Protein AF-A0A336MM43-F1 (afdb_monomer)

Structure (mmCIF, N/CA/C/O backbone):
data_AF-A0A336MM43-F1
#
_entry.id   AF-A0A336MM43-F1
#
loop_
_atom_site.group_PDB
_atom_site.id
_atom_site.type_symbol
_atom_site.label_atom_id
_atom_site.label_alt_id
_atom_site.label_comp_id
_atom_site.label_asym_id
_atom_site.label_entity_id
_atom_site.label_seq_id
_atom_site.pdbx_PDB_ins_code
_atom_site.Cartn_x
_atom_site.Cartn_y
_atom_site.Cartn_z
_atom_site.occupancy
_atom_site.B_iso_or_equiv
_atom_site.auth_seq_id
_atom_site.auth_comp_id
_atom_site.auth_asym_id
_atom_site.auth_atom_id
_atom_site.pdbx_PDB_model_num
ATOM 1 N N . MET A 1 1 ? 21.350 -3.052 -8.307 1.00 60.12 1 MET A N 1
ATOM 2 C CA . MET A 1 1 ? 20.372 -4.144 -8.503 1.00 60.12 1 MET A CA 1
ATOM 3 C C . MET A 1 1 ? 19.029 -3.523 -8.844 1.00 60.12 1 MET A C 1
ATOM 5 O O . MET A 1 1 ? 18.707 -2.505 -8.234 1.00 60.12 1 MET A O 1
ATOM 9 N N . PRO A 1 2 ? 18.296 -4.072 -9.823 1.00 66.44 2 PRO A N 1
ATOM 10 C CA . PRO A 1 2 ? 17.028 -3.510 -10.273 1.00 66.44 2 PRO A CA 1
ATOM 11 C C . PRO A 1 2 ? 15.964 -3.595 -9.173 1.00 66.44 2 PRO A C 1
ATOM 13 O O . PRO A 1 2 ? 15.848 -4.614 -8.496 1.00 66.44 2 PRO A O 1
ATOM 16 N N . ARG A 1 3 ? 15.219 -2.501 -8.972 1.00 79.19 3 ARG A N 1
ATOM 17 C CA . ARG A 1 3 ? 14.167 -2.403 -7.941 1.00 79.19 3 ARG A CA 1
ATOM 18 C C . ARG A 1 3 ? 12.838 -3.008 -8.393 1.00 79.19 3 ARG A C 1
ATOM 20 O O . ARG A 1 3 ? 12.035 -3.397 -7.549 1.00 79.19 3 ARG A O 1
ATOM 27 N N . VAL A 1 4 ? 12.620 -3.078 -9.705 1.00 86.31 4 VAL A N 1
ATOM 28 C CA . VAL A 1 4 ? 11.393 -3.574 -10.333 1.00 86.31 4 VAL A CA 1
ATOM 29 C C . VAL A 1 4 ? 11.691 -4.737 -11.272 1.00 86.31 4 VAL A C 1
ATOM 31 O O . VAL A 1 4 ? 12.804 -4.856 -11.791 1.00 86.31 4 VAL A O 1
ATOM 34 N N . VAL A 1 5 ? 10.703 -5.608 -11.466 1.00 84.25 5 VAL A N 1
ATOM 35 C CA . VAL A 1 5 ? 10.779 -6.683 -12.458 1.00 84.25 5 VAL A CA 1
ATOM 36 C C . VAL A 1 5 ? 10.419 -6.160 -13.854 1.00 84.25 5 VAL A C 1
ATOM 38 O O . VAL A 1 5 ? 9.635 -5.215 -13.961 1.00 84.25 5 VAL A O 1
ATOM 41 N N . PRO A 1 6 ? 10.926 -6.792 -14.926 1.00 79.81 6 PRO A N 1
ATOM 42 C CA . PRO A 1 6 ? 10.365 -6.623 -16.265 1.00 79.81 6 PRO A CA 1
ATOM 43 C C . PRO A 1 6 ? 8.888 -7.049 -16.304 1.00 79.81 6 PRO A C 1
ATOM 45 O O . PRO A 1 6 ? 8.471 -7.887 -15.503 1.00 79.81 6 PRO A O 1
ATOM 48 N N . GLU A 1 7 ? 8.107 -6.497 -17.238 1.00 85.81 7 GLU A N 1
ATOM 49 C CA . GLU A 1 7 ? 6.701 -6.880 -17.474 1.00 85.81 7 GLU A CA 1
ATOM 50 C C . GLU A 1 7 ? 5.822 -6.852 -16.204 1.00 85.81 7 GLU A C 1
ATOM 52 O O . GLU A 1 7 ? 5.058 -7.774 -15.906 1.00 85.81 7 GLU A O 1
ATOM 57 N N . GLN A 1 8 ? 5.912 -5.760 -15.434 1.00 89.38 8 GLN A N 1
ATOM 58 C CA . GLN A 1 8 ? 5.194 -5.592 -14.160 1.00 89.38 8 GLN A CA 1
ATOM 59 C C . GLN A 1 8 ? 3.685 -5.858 -14.268 1.00 89.38 8 GLN A C 1
ATOM 61 O O . GLN A 1 8 ? 3.105 -6.470 -13.371 1.00 89.38 8 GLN A O 1
ATOM 66 N N . LYS A 1 9 ? 3.059 -5.432 -15.375 1.00 90.38 9 LYS A N 1
ATOM 67 C CA . LYS A 1 9 ? 1.631 -5.646 -15.640 1.00 90.38 9 LYS A CA 1
ATOM 68 C C . LYS A 1 9 ? 1.281 -7.128 -15.721 1.00 90.38 9 LYS A C 1
ATOM 70 O O . LYS A 1 9 ? 0.360 -7.571 -15.042 1.00 90.38 9 LYS A O 1
ATOM 75 N N . GLN A 1 10 ? 2.057 -7.897 -16.486 1.00 92.38 10 GLN A N 1
ATOM 76 C CA . GLN A 1 10 ? 1.858 -9.337 -16.604 1.00 92.38 10 GLN A CA 1
ATOM 77 C C . GLN A 1 10 ? 1.969 -9.999 -15.231 1.00 92.38 10 GLN A C 1
ATOM 79 O O . GLN A 1 10 ? 1.070 -10.736 -14.837 1.00 92.38 10 GLN A O 1
ATOM 84 N N . LYS A 1 11 ? 3.020 -9.675 -14.464 1.00 92.25 11 LYS A N 1
ATOM 85 C CA . LYS A 1 11 ? 3.199 -10.230 -13.117 1.00 92.25 11 LYS A CA 1
ATOM 86 C C . LYS A 1 11 ? 2.019 -9.904 -12.200 1.00 92.25 11 LYS A C 1
ATOM 88 O O . LYS A 1 11 ? 1.557 -10.785 -11.483 1.00 92.25 11 LYS A O 1
ATOM 93 N N . PHE A 1 12 ? 1.518 -8.671 -12.234 1.00 93.12 12 PHE A N 1
ATOM 94 C CA . PHE A 1 12 ? 0.362 -8.261 -11.436 1.00 93.12 12 PHE A CA 1
ATOM 95 C C . PHE A 1 12 ? -0.917 -9.037 -11.796 1.00 93.12 12 PHE A C 1
ATOM 97 O O . PHE A 1 12 ? -1.691 -9.397 -10.913 1.00 93.12 12 PHE A O 1
ATOM 104 N N . GLU A 1 13 ? -1.137 -9.321 -13.079 1.00 92.44 13 GLU A N 1
ATOM 105 C CA . GLU A 1 13 ? -2.328 -10.033 -13.556 1.00 92.44 13 GLU A CA 1
ATOM 106 C C . GLU A 1 13 ? -2.256 -11.551 -13.321 1.00 92.44 13 GLU A C 1
ATOM 108 O O . GLU A 1 13 ? -3.281 -12.180 -13.044 1.00 92.44 13 GLU A O 1
ATOM 113 N N . THR A 1 14 ? -1.065 -12.150 -13.414 1.00 92.75 14 THR A N 1
ATOM 114 C CA . THR A 1 14 ? -0.893 -13.610 -13.334 1.00 92.75 14 THR A CA 1
ATOM 115 C C . THR A 1 14 ? -0.653 -14.136 -11.924 1.00 92.75 14 THR A C 1
ATOM 117 O O . THR A 1 14 ? -1.016 -15.273 -11.637 1.00 92.75 14 THR A O 1
ATOM 120 N N . ASP A 1 15 ? -0.014 -13.354 -11.054 1.00 94.56 15 ASP A N 1
ATOM 121 C CA . ASP A 1 15 ? 0.399 -13.815 -9.727 1.00 94.56 15 ASP A CA 1
ATOM 122 C C 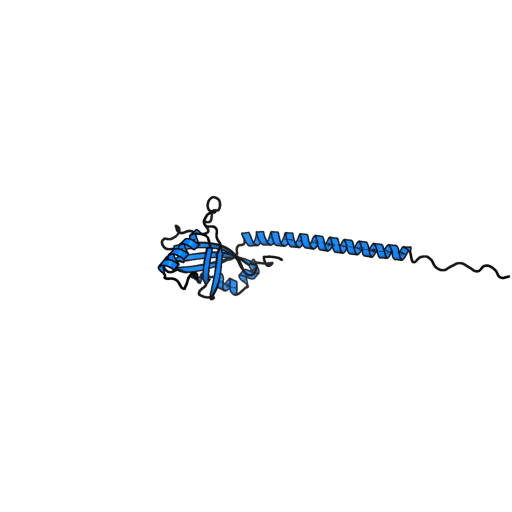. ASP A 1 15 ? -0.804 -13.917 -8.771 1.00 94.56 15 ASP A C 1
ATOM 124 O O . ASP A 1 15 ? -1.578 -12.970 -8.592 1.00 94.56 15 ASP A O 1
ATOM 128 N N . ASP A 1 16 ? -0.958 -15.075 -8.125 1.00 92.75 16 ASP A N 1
ATOM 129 C CA . ASP A 1 16 ? -2.075 -15.349 -7.217 1.00 92.75 16 ASP A CA 1
ATOM 130 C C . ASP A 1 16 ? -2.125 -14.399 -6.013 1.00 92.75 16 ASP A C 1
ATOM 132 O O . ASP A 1 16 ? -3.211 -14.119 -5.496 1.00 92.75 16 ASP A O 1
ATOM 136 N N . LEU A 1 17 ? -0.975 -13.888 -5.562 1.00 92.00 17 LEU A N 1
ATOM 137 C CA . LEU A 1 17 ? -0.897 -12.897 -4.495 1.00 92.00 17 LEU A CA 1
ATOM 138 C C . LEU A 1 17 ? -1.612 -11.613 -4.914 1.00 92.00 17 LEU A C 1
ATOM 140 O O . LEU A 1 17 ? -2.515 -11.146 -4.218 1.00 92.00 17 LEU A O 1
ATOM 144 N N . PHE A 1 18 ? -1.238 -11.068 -6.073 1.00 93.50 18 PHE A N 1
ATOM 145 C CA . PHE A 1 18 ? -1.812 -9.829 -6.587 1.00 93.50 18 PHE A CA 1
ATOM 146 C C . PHE A 1 18 ? -3.277 -10.008 -6.967 1.00 93.50 18 PHE A C 1
ATOM 148 O O . PHE A 1 18 ? -4.086 -9.147 -6.639 1.00 93.50 18 PHE A O 1
ATOM 155 N N . ARG A 1 19 ? -3.666 -11.155 -7.537 1.00 93.19 19 ARG A N 1
ATOM 156 C CA . ARG A 1 19 ? -5.078 -11.462 -7.825 1.00 93.19 19 ARG A CA 1
ATOM 157 C C . ARG A 1 19 ? -5.964 -11.501 -6.580 1.00 93.19 19 ARG A C 1
ATOM 159 O O . ARG A 1 19 ? -7.147 -11.175 -6.669 1.00 93.19 19 ARG A O 1
ATOM 166 N N . LYS A 1 20 ? -5.425 -11.928 -5.434 1.00 93.06 20 LYS A N 1
ATOM 167 C CA . LYS A 1 20 ? -6.145 -11.902 -4.151 1.00 93.06 20 LYS A CA 1
ATOM 168 C C . LYS A 1 20 ? -6.225 -10.486 -3.591 1.00 93.06 20 LYS A C 1
ATOM 170 O O . LYS A 1 20 ? -7.290 -10.080 -3.146 1.00 93.06 20 LYS A O 1
ATOM 175 N N . LEU A 1 21 ? -5.120 -9.744 -3.637 1.00 93.69 21 LEU A N 1
ATOM 176 C CA . LEU A 1 21 ? -5.027 -8.393 -3.078 1.00 93.69 21 LEU A CA 1
ATOM 177 C C . LEU A 1 21 ? -5.686 -7.311 -3.948 1.00 93.69 21 LEU A C 1
ATOM 179 O O . LEU A 1 21 ? -5.978 -6.232 -3.442 1.00 93.69 21 LEU A O 1
ATOM 183 N N . SER A 1 22 ? -5.929 -7.571 -5.235 1.00 93.81 22 SER A N 1
ATOM 184 C CA . SER A 1 22 ? -6.567 -6.620 -6.157 1.00 93.81 22 SER A CA 1
ATOM 185 C C . SER A 1 22 ? -8.079 -6.525 -6.012 1.00 93.81 22 SER A C 1
ATOM 187 O O . SER A 1 22 ? -8.699 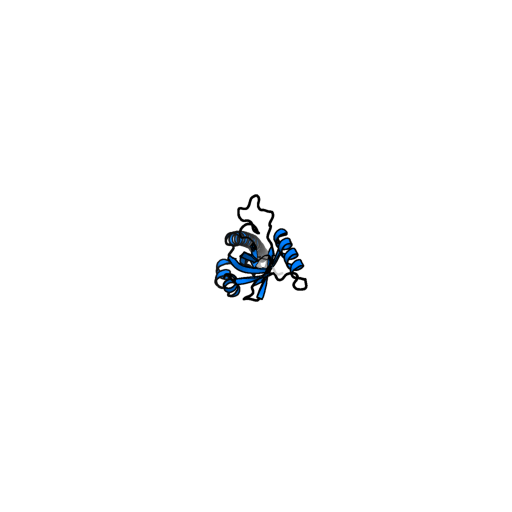-5.594 -6.520 1.00 93.81 22 SER A O 1
ATOM 189 N N . ARG A 1 23 ? -8.687 -7.475 -5.302 1.00 93.38 23 ARG A N 1
ATOM 190 C CA . ARG A 1 23 ? -10.112 -7.452 -4.985 1.00 93.38 23 ARG A CA 1
ATOM 191 C C . ARG A 1 23 ? -10.335 -6.686 -3.695 1.00 93.38 23 ARG A C 1
ATOM 193 O O . ARG A 1 23 ? -9.561 -6.838 -2.749 1.00 93.38 23 ARG A O 1
ATOM 200 N N . ASP A 1 24 ? -11.430 -5.937 -3.650 1.00 94.69 24 ASP A N 1
ATOM 201 C CA . ASP A 1 24 ? -11.903 -5.300 -2.425 1.00 94.69 24 ASP A CA 1
ATOM 202 C C . ASP A 1 24 ? -11.993 -6.348 -1.310 1.00 94.69 24 ASP A C 1
ATOM 204 O O . ASP A 1 24 ? -12.753 -7.315 -1.386 1.00 94.69 24 ASP A O 1
ATOM 208 N N . SER A 1 25 ? -11.143 -6.171 -0.305 1.00 94.75 25 SER A N 1
ATOM 209 C CA . SER A 1 25 ? -10.962 -7.103 0.799 1.00 94.75 25 SER A CA 1
ATOM 210 C C . SER A 1 25 ? -11.035 -6.351 2.116 1.00 94.75 25 SER A C 1
ATOM 212 O O . SER A 1 25 ? -10.634 -5.190 2.204 1.00 94.75 25 SER A O 1
ATOM 214 N N . GLU A 1 26 ? -11.524 -7.025 3.154 1.00 97.00 26 GLU A N 1
ATOM 215 C CA . GLU A 1 26 ? -11.508 -6.465 4.500 1.00 97.00 26 GLU A CA 1
ATOM 216 C C . GLU A 1 26 ? -10.059 -6.235 4.947 1.00 97.00 26 GLU A C 1
ATOM 218 O O . GLU A 1 26 ? -9.199 -7.115 4.821 1.00 97.00 26 GLU A O 1
ATOM 223 N N . ILE A 1 27 ? -9.803 -5.046 5.479 1.00 97.44 27 ILE A N 1
ATOM 224 C CA . ILE A 1 27 ? -8.520 -4.645 6.044 1.00 97.44 27 ILE A CA 1
ATOM 225 C C . ILE A 1 27 ? -8.701 -4.208 7.492 1.00 97.44 27 ILE A C 1
ATOM 227 O O . ILE A 1 27 ? -9.759 -3.714 7.880 1.00 97.44 27 ILE A O 1
ATOM 231 N N . ARG A 1 28 ? -7.655 -4.375 8.300 1.00 96.88 28 ARG A N 1
ATOM 232 C CA . ARG A 1 28 ? -7.653 -3.960 9.707 1.00 96.88 28 ARG A CA 1
ATOM 233 C C . ARG A 1 28 ? -6.356 -3.275 10.072 1.00 96.88 28 ARG A C 1
ATOM 235 O O . ARG A 1 28 ? -5.288 -3.707 9.649 1.00 96.88 28 ARG A O 1
ATOM 242 N N . TYR A 1 29 ? -6.444 -2.256 10.914 1.00 96.75 29 TYR A N 1
ATOM 243 C CA . TYR A 1 29 ? -5.273 -1.639 11.514 1.00 96.75 29 TYR A CA 1
ATOM 244 C C . TYR A 1 29 ? -4.622 -2.583 12.531 1.00 96.75 29 TYR A C 1
ATOM 246 O O . TYR A 1 29 ? -5.253 -3.042 13.494 1.00 96.75 29 TYR A O 1
ATOM 254 N N . THR A 1 30 ? -3.336 -2.861 12.337 1.00 95.50 30 THR A N 1
ATOM 255 C CA . THR A 1 30 ? -2.577 -3.815 13.158 1.00 95.50 30 THR A CA 1
ATOM 256 C C . THR A 1 30 ? -1.662 -3.164 14.185 1.00 95.50 30 THR A C 1
ATOM 258 O O . THR A 1 30 ? -1.103 -3.878 15.015 1.00 95.50 30 THR A O 1
ATOM 261 N N . GLY A 1 31 ? -1.558 -1.834 14.211 1.00 91.88 31 GLY A N 1
ATOM 262 C CA . GLY A 1 31 ? -0.733 -1.128 15.189 1.00 91.88 31 GLY A CA 1
ATOM 263 C C . GLY A 1 31 ? -1.274 -1.204 16.625 1.00 91.88 31 GLY A C 1
ATOM 264 O O . GLY A 1 31 ? -2.491 -1.232 16.865 1.00 91.88 31 GLY A O 1
ATOM 265 N N . PHE A 1 32 ? -0.341 -1.210 17.586 1.00 92.00 32 PHE A N 1
ATOM 266 C CA . PHE A 1 32 ? -0.578 -1.055 19.031 1.00 92.00 32 PHE A CA 1
ATOM 267 C C . PHE A 1 32 ? -1.663 -1.984 19.611 1.00 92.00 32 PHE A C 1
ATOM 269 O O . PHE A 1 32 ? -2.497 -1.548 20.399 1.00 92.00 32 PHE A O 1
ATOM 276 N N . ARG A 1 33 ? -1.718 -3.259 19.196 1.00 90.56 33 ARG A N 1
ATOM 277 C CA . ARG A 1 33 ? -2.774 -4.214 19.618 1.00 90.56 33 ARG A CA 1
ATOM 278 C C . ARG A 1 33 ? -2.811 -4.488 21.124 1.00 90.56 33 ARG A C 1
ATOM 280 O O . ARG A 1 33 ? -3.839 -4.936 21.616 1.00 90.56 33 ARG A O 1
ATOM 287 N N . ASP A 1 34 ? -1.712 -4.227 21.820 1.00 93.62 34 ASP A N 1
ATOM 288 C CA . ASP A 1 34 ? -1.534 -4.329 23.270 1.00 93.62 34 ASP A CA 1
ATOM 289 C C . ASP A 1 34 ? -2.186 -3.176 24.056 1.00 93.62 34 ASP A C 1
ATOM 291 O O . ASP A 1 34 ? -2.310 -3.262 25.277 1.00 93.62 34 ASP A O 1
ATOM 295 N N . ARG A 1 35 ? -2.599 -2.096 23.380 1.00 94.12 35 ARG A N 1
ATOM 296 C CA . ARG A 1 35 ? -3.095 -0.867 24.016 1.00 94.12 35 ARG A CA 1
ATOM 297 C C . ARG A 1 35 ? -4.624 -0.810 24.118 1.00 94.12 35 ARG A C 1
ATOM 299 O O . ARG A 1 35 ? -5.316 -1.447 23.317 1.00 94.12 35 ARG A O 1
ATOM 306 N N . PRO A 1 36 ? -5.174 -0.008 25.053 1.00 95.44 36 PRO A N 1
ATOM 307 C CA . PRO A 1 36 ? -6.609 0.254 25.131 1.00 95.44 36 PRO A CA 1
ATOM 308 C C . PRO A 1 36 ? -7.174 0.806 23.811 1.00 95.44 36 PRO A C 1
ATOM 310 O O . PRO A 1 36 ? -6.475 1.534 23.101 1.00 95.44 36 PRO A O 1
ATOM 313 N N . PRO A 1 37 ? -8.445 0.517 23.475 1.00 92.25 37 PRO A N 1
ATOM 314 C CA . PRO A 1 37 ? -9.030 0.889 22.186 1.00 92.25 37 PRO A CA 1
ATOM 315 C C . PRO A 1 37 ? -9.000 2.400 21.922 1.00 92.25 37 PRO A C 1
ATOM 317 O O . PRO A 1 37 ? -8.725 2.808 20.798 1.00 92.25 37 PRO A O 1
ATOM 320 N N . GLU A 1 38 ? -9.211 3.230 22.943 1.00 94.38 38 GLU A N 1
ATOM 321 C CA . GLU A 1 38 ? -9.151 4.693 22.819 1.00 94.38 38 GLU A CA 1
ATOM 322 C C . GLU A 1 38 ? -7.750 5.183 22.424 1.00 94.38 38 GLU A C 1
ATOM 324 O O . GLU A 1 38 ? -7.602 5.962 21.482 1.00 94.38 38 GLU A O 1
ATOM 329 N N . GLU A 1 39 ? -6.705 4.662 23.078 1.00 95.25 39 GLU A N 1
ATOM 330 C CA . GLU A 1 39 ? -5.315 4.988 22.741 1.00 95.25 39 GLU A CA 1
ATOM 331 C C . GLU A 1 39 ? -4.974 4.515 21.322 1.00 95.25 39 GLU A C 1
ATOM 333 O O . GLU A 1 39 ? -4.334 5.238 20.554 1.00 95.25 39 GLU A O 1
ATOM 338 N N . ARG A 1 40 ? -5.457 3.328 20.929 1.00 95.38 40 ARG A N 1
ATOM 339 C CA . ARG A 1 40 ? -5.268 2.798 19.571 1.00 95.38 40 ARG A CA 1
ATOM 340 C C . ARG A 1 40 ? -5.907 3.691 18.513 1.00 95.38 40 ARG A C 1
ATOM 342 O O . ARG A 1 40 ? -5.267 3.936 17.493 1.00 95.38 40 ARG A O 1
ATOM 349 N N . ARG A 1 41 ? -7.118 4.202 18.755 1.00 95.00 41 ARG A N 1
ATOM 350 C CA . ARG A 1 41 ? -7.806 5.146 17.855 1.00 95.00 41 ARG A CA 1
ATOM 351 C C . ARG A 1 41 ? -7.044 6.458 17.726 1.00 95.00 41 ARG A C 1
ATOM 353 O O . ARG A 1 41 ? -6.820 6.923 16.611 1.00 95.00 41 ARG A O 1
ATOM 360 N N . ALA A 1 42 ? -6.577 7.018 18.841 1.00 94.44 42 ALA A N 1
ATOM 361 C CA . ALA A 1 42 ? -5.774 8.238 18.825 1.00 94.44 42 ALA A CA 1
ATOM 362 C C . ALA A 1 42 ? -4.469 8.049 18.028 1.00 94.44 42 ALA A C 1
ATOM 364 O O . ALA A 1 42 ? -4.129 8.870 17.175 1.00 94.44 42 ALA A O 1
ATOM 365 N N . ARG A 1 43 ? -3.766 6.928 18.245 1.00 94.69 43 ARG A N 1
ATOM 366 C CA . ARG A 1 43 ? -2.550 6.572 17.495 1.00 94.69 43 ARG A CA 1
ATOM 367 C C . ARG A 1 43 ? -2.824 6.353 16.014 1.00 94.69 43 ARG A C 1
ATOM 369 O O . ARG A 1 43 ? -2.048 6.824 15.194 1.00 94.69 43 ARG A O 1
ATOM 376 N N . PHE A 1 44 ? -3.919 5.680 15.676 1.00 94.75 44 PHE A N 1
ATOM 377 C CA . PHE A 1 44 ? -4.348 5.472 14.297 1.00 94.75 44 PHE A CA 1
ATOM 378 C C . PHE A 1 44 ? -4.580 6.800 13.565 1.00 94.75 44 PHE A C 1
ATOM 380 O O . PHE A 1 44 ? -4.020 7.020 12.491 1.00 94.75 44 PHE A O 1
ATOM 387 N N . GLN A 1 45 ? -5.349 7.715 14.164 1.00 92.50 45 GLN A N 1
ATOM 388 C CA . GLN A 1 45 ? -5.612 9.029 13.576 1.00 92.50 45 GLN A CA 1
ATOM 389 C C . GLN A 1 45 ? -4.332 9.854 13.418 1.00 92.50 45 GLN A C 1
ATOM 391 O O . GLN A 1 45 ? -4.151 10.510 12.394 1.00 92.50 45 GLN A O 1
ATOM 396 N N . ASN A 1 46 ? -3.428 9.801 14.401 1.00 92.44 46 ASN A N 1
ATOM 397 C CA . ASN A 1 46 ? -2.133 10.470 14.303 1.00 92.44 46 ASN A CA 1
ATOM 398 C C . ASN A 1 46 ? -1.261 9.854 13.204 1.00 92.44 46 ASN A C 1
ATOM 400 O O . ASN A 1 46 ? -0.747 10.601 12.385 1.0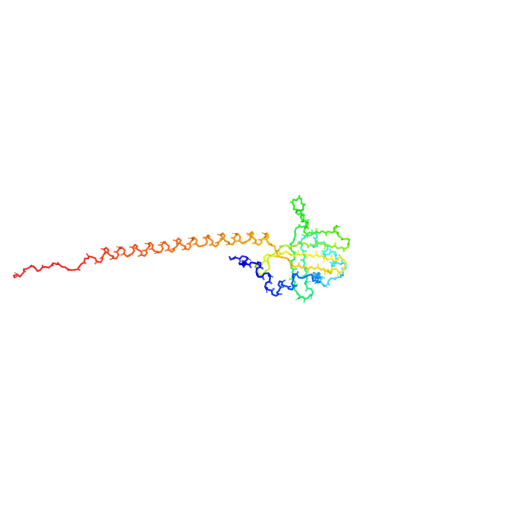0 92.44 46 ASN A O 1
ATOM 404 N N . GLY A 1 47 ? -1.191 8.524 13.093 1.00 91.94 47 GLY A N 1
ATOM 405 C CA . GLY A 1 47 ? -0.473 7.847 12.007 1.00 91.94 47 GLY A CA 1
ATOM 406 C C . GLY A 1 47 ? -1.004 8.231 10.622 1.00 91.94 47 GLY A C 1
ATOM 407 O O . GLY A 1 47 ? -0.229 8.521 9.713 1.00 91.94 47 GLY A O 1
ATOM 408 N N . CYS A 1 48 ? -2.326 8.363 10.476 1.00 90.94 48 CYS A N 1
ATOM 409 C CA . CYS A 1 48 ? -2.935 8.874 9.246 1.00 90.94 48 CYS A CA 1
ATOM 410 C C . CYS A 1 48 ? -2.537 10.335 8.947 1.00 90.94 48 CYS A C 1
ATOM 412 O O . CYS A 1 48 ? -2.315 10.687 7.793 1.00 90.94 48 CYS A O 1
ATOM 414 N N . ARG A 1 49 ? -2.404 11.193 9.968 1.00 88.12 49 ARG A N 1
ATOM 415 C CA . ARG A 1 49 ? -1.940 12.587 9.806 1.00 88.12 49 ARG A CA 1
ATOM 416 C C . ARG A 1 49 ? -0.431 12.712 9.594 1.00 88.12 49 ARG A C 1
ATOM 418 O O . ARG A 1 49 ? 0.006 13.688 8.998 1.00 88.12 49 ARG A O 1
ATOM 425 N N . GLU A 1 50 ? 0.348 11.759 10.087 1.00 88.94 50 GLU A N 1
ATOM 426 C CA . GLU A 1 50 ? 1.804 11.694 9.918 1.00 88.94 50 GLU A CA 1
ATOM 427 C C . GLU A 1 50 ? 2.195 11.051 8.582 1.00 88.94 50 GLU A C 1
ATOM 429 O O . GLU A 1 50 ? 3.272 11.330 8.063 1.00 88.94 50 GLU A O 1
ATOM 434 N N . GLY A 1 51 ? 1.306 10.240 7.997 1.00 89.38 51 GLY A N 1
ATOM 435 C CA . GLY A 1 51 ? 1.536 9.587 6.711 1.00 89.38 51 GLY A CA 1
ATOM 436 C C . GLY A 1 51 ? 2.043 8.151 6.802 1.00 89.38 51 GLY A C 1
ATOM 437 O O . GLY A 1 51 ? 2.588 7.611 5.835 1.00 89.38 51 GLY A O 1
ATOM 438 N N . HIS A 1 52 ? 1.895 7.519 7.964 1.00 90.94 52 HIS A N 1
ATOM 439 C CA . HIS A 1 52 ? 2.410 6.184 8.233 1.00 90.94 52 HIS A CA 1
ATOM 440 C C . HIS A 1 52 ? 1.342 5.320 8.888 1.00 90.94 52 HIS A C 1
ATOM 442 O O . HIS A 1 52 ? 0.826 5.636 9.962 1.00 90.94 52 HIS A O 1
ATOM 448 N N . LEU A 1 53 ? 1.020 4.201 8.244 1.00 93.94 53 LEU A N 1
ATOM 449 C CA . LEU A 1 53 ? -0.003 3.287 8.730 1.00 93.94 53 LEU A CA 1
ATOM 450 C C . LEU A 1 53 ? 0.386 1.834 8.474 1.00 93.94 53 LEU A C 1
ATOM 452 O O . LEU A 1 53 ? 0.896 1.505 7.412 1.00 93.94 53 LEU A O 1
ATOM 456 N N . GLU A 1 54 ? 0.089 0.947 9.418 1.00 95.06 54 GLU A N 1
ATOM 457 C CA . GLU A 1 54 ? 0.237 -0.496 9.235 1.00 95.06 54 GLU A CA 1
ATOM 458 C C . GLU A 1 54 ? -1.134 -1.173 9.231 1.00 95.06 54 GLU A C 1
ATOM 460 O O . GLU A 1 54 ? -1.918 -1.033 10.176 1.00 95.06 54 GLU A O 1
ATOM 465 N N . ILE A 1 55 ? -1.430 -1.897 8.155 1.00 96.31 55 ILE A N 1
ATOM 466 C CA . ILE A 1 55 ? -2.691 -2.618 7.986 1.00 96.31 55 ILE A CA 1
ATOM 467 C C . ILE A 1 55 ? -2.446 -4.078 7.630 1.00 96.31 55 ILE A C 1
ATOM 469 O O . ILE A 1 55 ? -1.404 -4.431 7.083 1.00 96.31 55 ILE A O 1
ATOM 473 N N . ALA A 1 56 ? -3.447 -4.916 7.874 1.00 96.88 56 ALA A N 1
ATOM 474 C CA . ALA A 1 56 ? -3.491 -6.291 7.406 1.00 96.88 56 ALA A CA 1
ATOM 475 C C . ALA A 1 56 ? -4.710 -6.534 6.529 1.00 96.88 56 ALA A C 1
ATOM 477 O O . ALA A 1 56 ? -5.816 -6.134 6.890 1.00 96.88 56 ALA A O 1
ATOM 478 N N . PHE A 1 57 ? -4.522 -7.264 5.435 1.00 96.31 57 PHE A N 1
ATOM 479 C CA . PHE A 1 57 ? -5.617 -7.854 4.671 1.00 96.31 57 PHE A CA 1
ATOM 480 C C . PHE A 1 57 ? -6.159 -9.069 5.425 1.00 96.31 57 PHE A C 1
ATOM 482 O O . PHE A 1 57 ? -5.453 -10.062 5.589 1.00 96.31 57 PHE A O 1
ATOM 489 N N . ALA A 1 58 ? -7.414 -9.024 5.869 1.00 93.75 58 ALA A N 1
ATOM 490 C CA . ALA A 1 58 ? -8.005 -10.073 6.700 1.00 93.75 58 ALA A CA 1
ATOM 491 C C . ALA A 1 58 ? -8.086 -11.427 5.974 1.00 93.75 58 ALA A C 1
ATOM 493 O O . ALA A 1 58 ? -7.853 -12.468 6.582 1.00 93.75 58 ALA A O 1
ATOM 494 N N . ALA A 1 59 ? -8.362 -11.414 4.665 1.00 90.12 59 ALA A N 1
ATOM 495 C CA . ALA A 1 59 ? -8.507 -12.630 3.863 1.00 90.12 59 ALA A CA 1
ATOM 496 C C . ALA A 1 59 ? -7.184 -13.386 3.646 1.00 90.12 59 ALA A C 1
ATOM 498 O O . ALA A 1 59 ? -7.181 -14.608 3.520 1.00 90.12 59 ALA A O 1
ATOM 499 N N . THR A 1 60 ? -6.062 -12.670 3.566 1.00 91.81 60 THR A N 1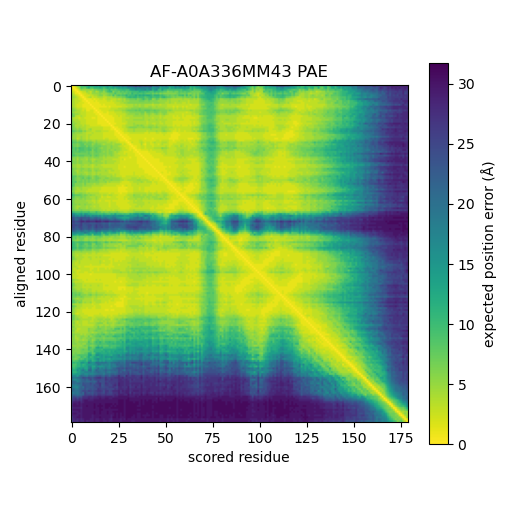
ATOM 500 C CA . THR A 1 60 ? -4.746 -13.251 3.255 1.00 91.81 60 THR A CA 1
ATOM 501 C C . THR A 1 60 ? -3.796 -13.258 4.449 1.00 91.81 60 THR A C 1
ATOM 503 O O . THR A 1 60 ? -2.789 -13.959 4.411 1.00 91.81 60 THR A O 1
ATOM 506 N N . GLY A 1 61 ? -4.088 -12.481 5.496 1.00 93.00 61 GLY A N 1
ATOM 507 C CA . GLY A 1 61 ? -3.204 -12.260 6.641 1.00 93.00 61 GLY A CA 1
ATOM 508 C C . GLY A 1 61 ? -1.968 -11.414 6.317 1.00 93.00 61 GLY A C 1
ATOM 509 O O . GLY A 1 61 ? -1.045 -11.356 7.124 1.00 93.00 61 GLY A O 1
ATOM 510 N N . ILE A 1 62 ? -1.917 -10.787 5.138 1.00 94.06 62 ILE A N 1
ATOM 511 C CA . ILE A 1 62 ? -0.745 -10.033 4.684 1.00 94.06 62 ILE A CA 1
ATOM 512 C C . ILE A 1 62 ? -0.741 -8.658 5.333 1.00 94.06 62 ILE A C 1
ATOM 514 O O . ILE A 1 62 ? -1.679 -7.881 5.142 1.00 94.06 62 ILE A O 1
ATOM 518 N N . ASN A 1 63 ? 0.350 -8.355 6.031 1.00 94.56 63 ASN A N 1
ATOM 519 C CA . ASN A 1 63 ? 0.607 -7.035 6.587 1.00 94.56 63 ASN A CA 1
ATOM 520 C C . ASN A 1 63 ? 1.282 -6.142 5.546 1.00 94.56 63 ASN A C 1
ATOM 522 O O . ASN A 1 63 ? 2.215 -6.563 4.858 1.00 94.56 63 ASN A O 1
ATOM 526 N N . VAL A 1 64 ? 0.826 -4.899 5.458 1.00 94.00 64 VAL A N 1
ATOM 527 C CA . VAL A 1 64 ? 1.376 -3.875 4.576 1.00 94.00 64 VAL A CA 1
ATOM 528 C C . VAL A 1 64 ? 1.587 -2.601 5.380 1.00 94.00 64 VAL A C 1
ATOM 530 O O . VAL A 1 64 ? 0.680 -2.113 6.056 1.00 94.00 64 VAL A O 1
ATOM 533 N N . GLN A 1 65 ? 2.795 -2.053 5.277 1.00 94.19 65 GLN A N 1
ATOM 534 C CA . GLN A 1 65 ? 3.123 -0.730 5.788 1.00 94.19 65 GLN A CA 1
ATOM 535 C C . GLN A 1 65 ? 2.895 0.292 4.679 1.00 94.19 65 GLN A C 1
ATOM 537 O O . GLN A 1 65 ? 3.563 0.279 3.646 1.00 94.19 65 GLN A O 1
ATOM 542 N N . LEU A 1 66 ? 1.915 1.155 4.896 1.00 93.00 66 LEU A N 1
ATOM 543 C CA . LEU A 1 66 ? 1.565 2.250 4.016 1.00 93.00 66 LEU A CA 1
ATOM 544 C C . LEU A 1 66 ? 2.373 3.480 4.414 1.00 93.00 66 LEU A C 1
ATOM 546 O O . LEU A 1 66 ? 2.387 3.894 5.575 1.00 93.00 66 LEU A O 1
ATOM 550 N N . MET A 1 67 ? 3.020 4.069 3.418 1.00 89.38 67 MET A N 1
ATOM 551 C CA . MET A 1 67 ? 3.666 5.368 3.525 1.00 89.38 67 MET A CA 1
ATOM 552 C C . MET A 1 67 ? 3.021 6.297 2.507 1.00 89.38 67 MET A C 1
ATOM 554 O O . MET A 1 67 ? 2.891 5.954 1.329 1.00 89.38 67 MET A O 1
ATOM 558 N N . PHE A 1 68 ? 2.575 7.445 2.974 1.00 85.81 68 PHE A N 1
ATOM 559 C CA . PHE A 1 68 ? 1.929 8.474 2.179 1.00 85.81 68 PHE A CA 1
ATOM 560 C C . PHE A 1 68 ? 2.284 9.832 2.776 1.00 85.81 68 PHE A C 1
ATOM 562 O O . PHE A 1 68 ? 2.710 9.926 3.921 1.00 85.81 68 PHE A O 1
ATOM 569 N N . ASN A 1 69 ? 2.174 10.893 1.998 1.00 75.81 69 ASN A N 1
ATOM 570 C CA . ASN A 1 69 ? 2.450 12.243 2.437 1.00 75.81 69 ASN A CA 1
ATOM 571 C C . ASN A 1 69 ? 1.135 13.032 2.516 1.00 75.81 69 ASN A C 1
ATOM 573 O O . ASN A 1 69 ? 0.667 13.571 1.510 1.00 75.81 69 ASN A O 1
ATOM 577 N N . PRO A 1 70 ? 0.540 13.152 3.714 1.00 61.50 70 PRO A N 1
ATOM 578 C CA . PRO A 1 70 ? -0.721 13.865 3.892 1.00 61.50 70 PRO A CA 1
ATOM 579 C C . PRO A 1 70 ? -0.595 15.380 3.631 1.00 61.50 70 PRO A C 1
ATOM 581 O O . PRO A 1 70 ? -1.612 16.051 3.474 1.00 61.50 70 PRO A O 1
ATOM 584 N N . GLY A 1 71 ? 0.630 15.927 3.555 1.00 54.59 71 GLY A N 1
ATOM 585 C CA . GLY A 1 71 ? 0.909 17.364 3.452 1.00 54.59 71 GLY A CA 1
ATOM 586 C C . GLY A 1 71 ? 1.275 17.901 2.061 1.00 54.59 71 GLY A C 1
ATOM 587 O O . GLY A 1 71 ? 1.265 19.115 1.870 1.00 54.59 71 GLY A O 1
ATOM 588 N N . LEU A 1 72 ? 1.559 17.063 1.055 1.00 57.62 72 LEU A N 1
ATOM 589 C CA . LEU A 1 72 ? 1.987 17.524 -0.288 1.00 57.62 72 LEU A CA 1
ATOM 590 C C . LEU A 1 72 ? 0.845 18.088 -1.172 1.00 57.62 72 LEU A C 1
ATOM 592 O O . LEU A 1 72 ? 1.021 18.342 -2.365 1.00 57.62 72 LEU A O 1
ATOM 596 N N . SER A 1 73 ? -0.324 18.341 -0.580 1.00 50.56 73 SER A N 1
ATOM 597 C CA . SER A 1 73 ? -1.599 18.642 -1.247 1.00 50.56 73 SER A CA 1
ATOM 598 C C . SER A 1 73 ? -1.713 20.014 -1.943 1.00 50.56 73 SER A C 1
ATOM 600 O O . SER A 1 73 ? -2.797 20.324 -2.435 1.00 50.56 73 SER A O 1
ATOM 602 N N . LEU A 1 74 ? -0.674 20.857 -2.027 1.00 50.22 74 LEU A N 1
ATOM 603 C CA . LEU A 1 74 ? -0.817 22.138 -2.749 1.00 50.22 74 LEU A CA 1
ATOM 604 C C . LEU A 1 74 ? -0.708 22.016 -4.278 1.00 50.22 74 LEU A C 1
ATOM 606 O O . LEU A 1 74 ? -1.222 22.883 -4.977 1.00 50.22 74 LEU A O 1
ATOM 610 N N . TYR A 1 75 ? -0.090 20.953 -4.805 1.00 48.75 75 TYR A N 1
ATOM 611 C CA . TYR A 1 75 ? 0.170 20.824 -6.252 1.00 48.75 75 TYR A CA 1
ATOM 612 C C . TYR A 1 75 ? -0.190 19.457 -6.851 1.00 48.75 75 TYR A C 1
ATOM 614 O O . TYR A 1 75 ? -0.064 19.266 -8.059 1.00 48.75 75 TYR A O 1
ATOM 622 N N . MET A 1 76 ? -0.651 18.506 -6.034 1.00 52.31 76 MET A N 1
ATOM 623 C CA . MET A 1 76 ? -1.047 17.167 -6.476 1.00 52.31 76 MET A CA 1
ATOM 624 C C . MET A 1 76 ? -2.558 17.000 -6.299 1.00 52.31 76 MET A C 1
ATOM 626 O O . MET A 1 76 ? -3.077 17.097 -5.192 1.00 52.31 76 MET A O 1
ATOM 630 N N . HIS A 1 77 ? -3.271 16.752 -7.400 1.00 50.34 77 HIS A N 1
ATOM 631 C CA . HIS A 1 77 ? -4.738 16.657 -7.453 1.00 50.34 77 HIS A CA 1
ATOM 632 C C . HIS A 1 77 ? -5.343 15.432 -6.731 1.00 50.34 77 HIS A C 1
ATOM 634 O O . HIS A 1 77 ? -6.560 15.260 -6.744 1.00 50.34 77 HIS A O 1
ATOM 640 N N . GLU A 1 78 ? -4.537 14.585 -6.086 1.00 58.88 78 GLU A N 1
ATOM 641 C CA . GLU A 1 78 ? -5.020 13.455 -5.291 1.00 58.88 78 GLU A CA 1
ATOM 642 C C . GLU A 1 78 ? -4.471 13.534 -3.865 1.00 58.88 78 GLU A C 1
ATOM 644 O O . GLU A 1 78 ? -3.293 13.278 -3.630 1.00 58.88 78 GLU A O 1
ATOM 649 N N . ARG A 1 79 ? -5.339 13.862 -2.898 1.00 69.38 79 ARG A N 1
ATOM 650 C CA . ARG A 1 79 ? -5.015 13.705 -1.477 1.00 69.38 79 ARG A CA 1
ATOM 651 C C . ARG A 1 79 ? -4.822 12.219 -1.177 1.00 69.38 79 ARG A C 1
ATOM 653 O O . ARG A 1 79 ? -5.719 11.410 -1.420 1.00 69.38 79 ARG A O 1
ATOM 660 N N . GLU A 1 80 ? -3.643 11.871 -0.673 1.00 81.62 80 GLU A N 1
ATOM 661 C CA . GLU A 1 80 ? -3.294 10.495 -0.306 1.00 81.62 80 GLU A CA 1
ATOM 662 C C . GLU A 1 80 ? -3.967 10.052 1.002 1.00 81.62 80 GLU A C 1
ATOM 664 O O . GLU A 1 80 ? -4.167 8.863 1.221 1.00 81.62 80 GLU A O 1
ATOM 669 N N . CYS A 1 81 ? -4.386 11.001 1.842 1.00 86.88 81 CYS A N 1
ATOM 670 C CA . CYS A 1 81 ? -5.186 10.755 3.035 1.00 86.88 81 CYS A CA 1
ATOM 671 C C . CYS A 1 81 ? -6.310 11.790 3.112 1.00 86.88 81 CYS A C 1
ATOM 673 O O . CYS A 1 81 ? -6.045 12.993 3.115 1.00 86.88 81 CYS A O 1
ATOM 675 N N . ASP A 1 82 ? -7.556 11.330 3.161 1.00 86.94 82 ASP A N 1
ATOM 676 C CA . ASP A 1 82 ? -8.740 12.185 3.125 1.00 86.94 82 ASP A CA 1
ATOM 677 C C . ASP A 1 82 ? -9.737 11.777 4.217 1.00 86.94 82 ASP A C 1
ATOM 679 O O . ASP A 1 82 ? -10.283 10.671 4.194 1.00 86.94 82 ASP A O 1
ATOM 683 N N . PHE A 1 83 ? -9.943 12.679 5.179 1.00 88.44 83 PHE A N 1
ATOM 684 C CA . PHE A 1 83 ? -10.914 12.545 6.270 1.00 88.44 83 PHE A CA 1
ATOM 685 C C . PHE A 1 83 ? -12.261 13.209 5.947 1.00 88.44 83 PHE A C 1
ATOM 687 O O . PHE A 1 83 ? -13.247 12.955 6.632 1.00 88.44 83 PHE A O 1
ATOM 694 N N . ASP A 1 84 ? -12.307 14.071 4.928 1.00 86.44 84 ASP A N 1
ATOM 695 C CA . ASP A 1 84 ? -13.479 14.888 4.603 1.00 86.44 84 ASP A CA 1
ATOM 696 C C . ASP A 1 84 ? -14.410 14.171 3.617 1.00 86.44 84 ASP A C 1
ATOM 698 O O . ASP A 1 84 ? -15.588 14.508 3.499 1.00 86.44 84 ASP A O 1
ATOM 702 N N . LYS A 1 85 ? -13.886 13.173 2.896 1.00 87.38 85 LYS A N 1
ATOM 703 C CA . LYS A 1 85 ? -14.631 12.440 1.869 1.00 87.38 85 LYS A CA 1
ATOM 704 C C . LYS A 1 85 ? -15.835 11.659 2.407 1.00 87.38 85 LYS A C 1
ATOM 706 O O . LYS A 1 85 ? -16.855 11.599 1.723 1.00 87.38 85 LYS A O 1
ATOM 711 N N . GLU A 1 86 ? -15.731 11.052 3.588 1.00 90.12 86 GLU A N 1
ATOM 712 C CA . GLU A 1 86 ? -16.839 10.333 4.227 1.00 90.12 86 GLU A CA 1
ATOM 713 C C . GLU A 1 86 ? -16.739 10.444 5.755 1.00 90.12 86 GLU A C 1
ATOM 715 O O . GLU A 1 86 ? -15.693 10.172 6.342 1.00 90.12 86 GLU A O 1
ATOM 720 N N . HIS A 1 87 ? -17.832 10.839 6.416 1.00 90.06 87 HIS A N 1
ATOM 721 C CA . HIS A 1 87 ? -17.831 11.049 7.864 1.00 90.06 87 HIS A CA 1
ATOM 722 C C . HIS A 1 87 ? -17.560 9.745 8.627 1.00 90.06 87 HIS A C 1
ATOM 724 O O . HIS A 1 87 ? -18.146 8.705 8.330 1.00 90.06 87 HIS A O 1
ATOM 730 N N . GLY A 1 88 ? -16.684 9.809 9.633 1.00 91.38 88 GLY A N 1
ATOM 731 C CA . GLY A 1 88 ? -16.306 8.646 10.442 1.00 91.38 88 GLY A CA 1
ATOM 732 C C . GLY A 1 88 ? -15.311 7.697 9.765 1.00 91.38 88 GLY A C 1
ATOM 733 O O . GLY A 1 88 ? -14.922 6.700 10.370 1.00 91.38 88 GLY A O 1
ATOM 734 N N . LYS A 1 89 ? -14.859 8.001 8.542 1.00 95.31 89 LYS A N 1
ATOM 735 C CA . LYS A 1 89 ? -13.902 7.180 7.796 1.00 95.31 89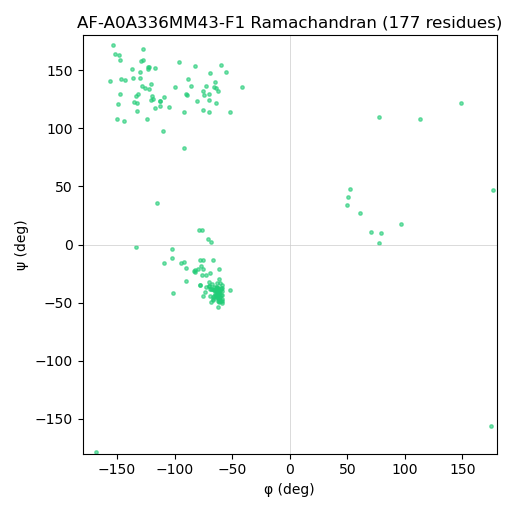 LYS A CA 1
ATOM 736 C C . LYS A 1 89 ? -12.737 8.009 7.279 1.00 95.31 89 LYS A C 1
ATOM 738 O O . LYS A 1 89 ? -12.826 9.217 7.098 1.00 95.31 89 LYS A O 1
ATOM 743 N N . VAL A 1 90 ? -11.633 7.327 7.012 1.00 93.81 90 VAL A N 1
ATOM 744 C CA . VAL A 1 90 ? -10.466 7.894 6.344 1.00 93.81 90 VAL A CA 1
ATOM 745 C C . VAL A 1 90 ? -10.200 7.121 5.063 1.00 93.81 90 VAL A C 1
ATOM 747 O O . VAL A 1 90 ? -10.059 5.898 5.082 1.00 93.81 90 VAL A O 1
ATOM 750 N N . HIS A 1 91 ? -10.146 7.826 3.937 1.00 93.75 91 HIS A N 1
ATOM 751 C CA . HIS A 1 91 ? -9.739 7.262 2.656 1.00 93.75 91 HIS A CA 1
ATOM 752 C C . HIS A 1 91 ? -8.238 7.417 2.480 1.00 93.75 91 HIS A C 1
ATOM 754 O O . HIS A 1 91 ? -7.704 8.515 2.610 1.00 93.75 91 HIS A O 1
ATOM 760 N N . ILE A 1 92 ? -7.572 6.316 2.145 1.00 93.31 92 ILE A N 1
ATOM 761 C CA . ILE A 1 92 ? -6.119 6.264 2.039 1.00 93.31 92 ILE A CA 1
ATOM 762 C C . ILE A 1 92 ? -5.733 5.744 0.660 1.00 93.31 92 ILE A C 1
ATOM 764 O O . ILE A 1 92 ? -6.277 4.751 0.161 1.00 93.31 92 ILE A O 1
ATOM 768 N N . LYS A 1 93 ? -4.766 6.425 0.055 1.00 92.81 93 LYS A N 1
ATOM 769 C CA . LYS A 1 93 ? -4.022 5.996 -1.121 1.00 92.81 93 LYS A CA 1
ATOM 770 C C . LYS A 1 93 ? -2.544 5.986 -0.761 1.00 92.81 93 LYS A C 1
ATOM 772 O O . LYS A 1 93 ? -2.047 6.920 -0.149 1.00 92.81 93 LYS A O 1
ATOM 777 N N . SER A 1 94 ? -1.835 4.929 -1.125 1.00 92.25 94 SER A N 1
ATOM 778 C CA . SER A 1 94 ? -0.393 4.835 -0.884 1.00 92.25 94 SER A CA 1
ATOM 779 C C . SER A 1 94 ? 0.258 4.061 -2.013 1.00 92.25 94 SER A C 1
ATOM 781 O O . SER A 1 94 ? -0.313 3.101 -2.522 1.00 92.25 94 SER A O 1
ATOM 783 N N . HIS A 1 95 ? 1.449 4.482 -2.416 1.00 91.44 95 HIS A N 1
ATOM 784 C CA . HIS A 1 95 ? 2.144 3.936 -3.572 1.00 91.44 95 HIS A CA 1
ATOM 785 C C . HIS A 1 95 ? 3.474 3.315 -3.143 1.00 91.44 95 HIS A C 1
ATOM 787 O O . HIS A 1 95 ? 4.318 3.999 -2.559 1.00 91.44 95 HIS A O 1
ATOM 793 N N . PHE A 1 96 ? 3.710 2.050 -3.482 1.00 91.25 96 PHE A N 1
ATOM 794 C CA . PHE A 1 96 ? 4.924 1.332 -3.090 1.00 91.25 96 PHE A CA 1
ATOM 795 C C . PHE A 1 96 ? 5.275 0.213 -4.079 1.00 91.25 96 PHE A C 1
ATOM 797 O O . PHE A 1 96 ? 4.528 -0.084 -5.007 1.00 91.25 96 PHE A O 1
ATOM 804 N N . ILE A 1 97 ? 6.454 -0.390 -3.910 1.00 91.56 97 ILE A N 1
ATOM 805 C CA . ILE A 1 97 ? 6.913 -1.511 -4.738 1.00 91.56 97 ILE A CA 1
ATOM 806 C C . ILE A 1 97 ? 6.778 -2.792 -3.917 1.00 91.56 97 ILE A C 1
ATOM 808 O O . ILE A 1 97 ? 7.437 -2.937 -2.889 1.00 91.56 97 ILE A O 1
ATOM 812 N N . MET A 1 98 ? 5.950 -3.728 -4.378 1.00 92.19 98 MET A N 1
ATOM 813 C CA . MET A 1 98 ? 5.769 -5.043 -3.761 1.00 92.19 98 MET A CA 1
ATOM 814 C C . MET A 1 98 ? 6.303 -6.114 -4.706 1.00 92.19 98 MET A C 1
ATOM 816 O O . MET A 1 98 ? 5.876 -6.187 -5.852 1.00 92.19 98 MET A O 1
ATOM 820 N N . ASN A 1 99 ? 7.246 -6.947 -4.254 1.00 90.00 99 ASN A N 1
ATOM 821 C CA . ASN A 1 99 ? 7.830 -8.030 -5.062 1.00 90.00 99 ASN A CA 1
ATOM 822 C C . ASN A 1 99 ? 8.301 -7.580 -6.467 1.00 90.00 99 ASN A C 1
ATOM 824 O O . ASN A 1 99 ? 8.198 -8.332 -7.441 1.00 90.00 99 ASN A O 1
ATOM 828 N N . GLY A 1 100 ? 8.799 -6.344 -6.575 1.00 89.38 100 GLY A N 1
ATOM 829 C CA . GLY A 1 100 ? 9.253 -5.727 -7.824 1.00 89.38 100 GLY A CA 1
ATOM 830 C C . GLY A 1 100 ? 8.147 -5.184 -8.739 1.00 89.38 100 GLY A C 1
ATOM 831 O O . GLY A 1 100 ? 8.446 -4.827 -9.873 1.00 89.38 100 GLY A O 1
ATOM 832 N N . VAL A 1 101 ? 6.897 -5.115 -8.280 1.00 93.12 101 VAL A N 1
ATOM 833 C CA . VAL A 1 101 ? 5.767 -4.508 -9.001 1.00 93.12 101 VAL A CA 1
ATOM 834 C C . VAL A 1 101 ? 5.374 -3.205 -8.312 1.00 93.12 101 VAL A C 1
ATOM 836 O O . VAL A 1 101 ? 5.139 -3.187 -7.102 1.00 93.12 101 VAL A O 1
ATOM 839 N N . CYS A 1 102 ? 5.300 -2.113 -9.069 1.00 93.12 102 CYS A N 1
ATOM 840 C CA . CYS A 1 102 ? 4.755 -0.844 -8.604 1.00 93.12 102 CYS A CA 1
ATOM 841 C C . CYS A 1 102 ? 3.241 -0.971 -8.415 1.00 93.12 102 CYS A C 1
ATOM 843 O O . CYS A 1 102 ? 2.490 -1.139 -9.377 1.00 93.12 102 CYS A O 1
ATOM 845 N N . VAL A 1 103 ? 2.793 -0.868 -7.169 1.00 94.44 103 VAL A N 1
ATOM 846 C CA . VAL A 1 103 ? 1.384 -0.966 -6.794 1.00 94.44 103 VAL A CA 1
ATOM 847 C C . VAL A 1 103 ? 0.937 0.286 -6.054 1.00 94.44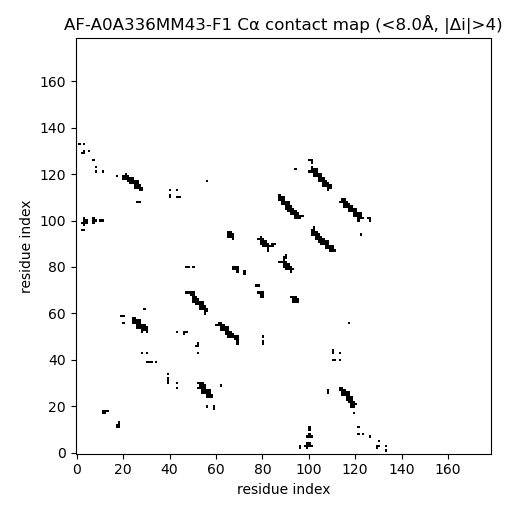 103 VAL A C 1
ATOM 849 O O . VAL A 1 103 ? 1.714 0.964 -5.377 1.00 94.44 103 VAL A O 1
ATOM 852 N N . LYS A 1 104 ? -0.354 0.570 -6.167 1.00 94.31 104 LYS A N 1
ATOM 853 C CA . LYS A 1 104 ? -1.056 1.598 -5.418 1.00 94.31 104 LYS A CA 1
ATOM 854 C C . LYS A 1 104 ? -2.117 0.927 -4.562 1.00 94.31 104 LYS A C 1
ATOM 856 O O . LYS A 1 104 ? -3.043 0.312 -5.078 1.00 94.31 104 LYS A O 1
ATOM 861 N N . PHE A 1 105 ? -1.996 1.060 -3.254 1.00 95.50 105 PHE A N 1
ATOM 862 C CA . PHE A 1 105 ? -3.071 0.735 -2.334 1.00 95.50 105 PHE A CA 1
ATOM 863 C C . PHE A 1 105 ? -4.166 1.796 -2.415 1.00 95.50 105 PHE A C 1
ATOM 865 O O . PHE A 1 105 ? -3.873 2.993 -2.413 1.00 95.50 105 PHE A O 1
ATOM 872 N N . ARG A 1 106 ? -5.422 1.352 -2.444 1.00 95.06 106 ARG A N 1
ATOM 873 C CA . ARG A 1 106 ? -6.605 2.199 -2.309 1.00 95.06 106 ARG A CA 1
ATOM 874 C C . ARG A 1 106 ? -7.559 1.547 -1.320 1.00 95.06 106 ARG A C 1
ATOM 876 O O . ARG A 1 106 ? -7.941 0.394 -1.489 1.00 95.06 106 ARG A O 1
ATOM 883 N N . GLY A 1 107 ? -7.993 2.300 -0.320 1.00 95.44 107 GLY A N 1
ATOM 884 C CA . GLY A 1 107 ? -8.957 1.798 0.648 1.00 95.44 107 GLY A CA 1
ATOM 885 C C . GLY A 1 107 ? -9.540 2.883 1.532 1.00 95.44 107 GLY A C 1
ATOM 886 O O . GLY A 1 107 ? -9.237 4.069 1.385 1.00 95.44 107 GLY A O 1
ATOM 887 N N . TRP A 1 108 ? -10.399 2.459 2.446 1.00 96.00 108 TRP A N 1
ATOM 888 C CA . TRP A 1 108 ? -10.904 3.277 3.535 1.00 96.00 108 TRP A CA 1
ATOM 889 C C . TRP A 1 108 ? -10.914 2.477 4.831 1.00 96.00 108 TRP A C 1
ATOM 891 O O . TRP A 1 108 ? -11.058 1.255 4.800 1.00 96.00 108 TRP A O 1
ATOM 901 N N . LEU A 1 109 ? -10.771 3.172 5.956 1.00 96.75 109 LEU A N 1
ATOM 902 C CA . LEU A 1 109 ? -10.886 2.611 7.299 1.00 96.75 109 LEU A CA 1
ATOM 903 C C . LEU A 1 109 ? -11.830 3.458 8.150 1.00 96.75 109 LEU A C 1
ATOM 905 O O . LEU A 1 109 ? -11.848 4.681 8.037 1.00 96.75 109 LEU A O 1
ATOM 909 N N . ASP A 1 110 ? -12.595 2.795 9.003 1.00 96.56 110 ASP A N 1
ATOM 910 C CA . ASP A 1 110 ? -13.441 3.389 10.030 1.00 96.56 110 ASP A CA 1
ATOM 911 C C . ASP A 1 110 ? -12.585 3.879 11.210 1.00 96.56 110 ASP A C 1
ATOM 913 O O . ASP A 1 110 ? -11.706 3.164 11.708 1.00 96.56 110 ASP A O 1
ATOM 917 N N . LEU A 1 111 ? -12.828 5.116 11.647 1.00 94.06 111 LEU A N 1
ATOM 918 C CA . LEU A 1 111 ? -12.036 5.789 12.679 1.00 94.06 111 LEU A CA 1
ATOM 919 C C . LEU A 1 111 ? -12.213 5.177 14.079 1.00 94.06 111 LEU A C 1
ATOM 921 O O . LEU A 1 111 ? -11.315 5.314 14.914 1.00 94.06 111 LEU A O 1
ATOM 925 N N . ASP A 1 112 ? -13.336 4.505 14.343 1.00 92.62 112 ASP A N 1
ATOM 926 C CA . ASP A 1 112 ? -13.665 3.923 15.646 1.00 92.62 112 ASP A CA 1
ATOM 927 C C . ASP A 1 112 ? -13.428 2.413 15.688 1.00 92.62 112 ASP A C 1
ATOM 929 O O . ASP A 1 112 ? -12.910 1.875 16.677 1.00 92.62 112 ASP A O 1
ATOM 933 N N . ARG A 1 113 ? -13.805 1.709 14.622 1.00 94.44 113 ARG A N 1
ATOM 934 C CA . ARG A 1 113 ? -13.662 0.253 14.529 1.00 94.44 113 ARG A CA 1
ATOM 935 C C . ARG A 1 113 ? -12.263 -0.186 14.117 1.00 94.44 113 ARG A C 1
ATOM 937 O O . ARG A 1 113 ? -11.873 -1.307 14.444 1.00 94.44 113 ARG A O 1
ATOM 944 N N . LEU A 1 114 ? -11.496 0.695 13.468 1.00 95.62 114 LEU A N 1
ATOM 945 C CA . LEU A 1 114 ? -10.143 0.417 12.976 1.00 95.62 114 LEU A CA 1
ATOM 946 C C . LEU A 1 114 ? -10.097 -0.728 11.944 1.00 95.62 114 LEU A C 1
ATOM 948 O O . LEU A 1 114 ? -9.080 -1.414 11.793 1.00 95.62 114 LEU A O 1
ATOM 952 N N . ASP A 1 115 ? -11.205 -0.933 11.235 1.00 96.31 115 ASP A N 1
ATOM 953 C CA . ASP A 1 115 ? -11.375 -1.864 10.126 1.00 96.31 115 ASP A CA 1
ATOM 954 C C . ASP A 1 115 ? -11.947 -1.142 8.900 1.00 96.31 115 ASP A C 1
ATOM 956 O O . ASP A 1 115 ? -12.333 0.024 8.962 1.00 96.31 115 ASP A O 1
ATOM 960 N N . GLY A 1 116 ? -11.937 -1.799 7.748 1.00 96.62 116 GLY A N 1
ATOM 961 C CA . GLY A 1 116 ? -12.448 -1.206 6.522 1.00 96.62 116 GLY A CA 1
ATOM 962 C C . GLY A 1 116 ? -12.228 -2.092 5.312 1.00 96.62 116 GLY A C 1
ATOM 963 O O . GLY A 1 116 ? -12.092 -3.309 5.441 1.00 96.62 116 GLY A O 1
ATOM 964 N N . ILE A 1 117 ? -12.188 -1.482 4.130 1.00 97.31 117 ILE A N 1
ATOM 965 C CA . ILE A 1 117 ? -12.015 -2.192 2.858 1.00 97.31 117 ILE A CA 1
ATOM 966 C C . ILE A 1 117 ? -10.878 -1.558 2.068 1.00 97.31 117 ILE A C 1
ATOM 968 O O . ILE A 1 117 ? -10.798 -0.334 1.944 1.00 97.31 117 ILE A O 1
ATOM 972 N N . GLY A 1 118 ? -10.020 -2.393 1.490 1.00 96.88 118 GLY A N 1
ATOM 973 C CA . GLY A 1 118 ? -8.976 -1.945 0.581 1.00 96.88 118 GLY A CA 1
ATOM 974 C C . GLY A 1 118 ? -8.587 -2.993 -0.449 1.00 96.88 118 GLY A C 1
ATOM 975 O O . GLY A 1 118 ? -8.889 -4.179 -0.313 1.00 96.88 118 GLY A O 1
ATOM 976 N N . CYS A 1 119 ? -7.902 -2.522 -1.482 1.00 96.38 119 CYS A N 1
ATOM 977 C CA . CYS A 1 119 ? -7.355 -3.328 -2.560 1.00 96.38 119 CYS A CA 1
ATOM 978 C C . CYS A 1 119 ? -6.056 -2.711 -3.096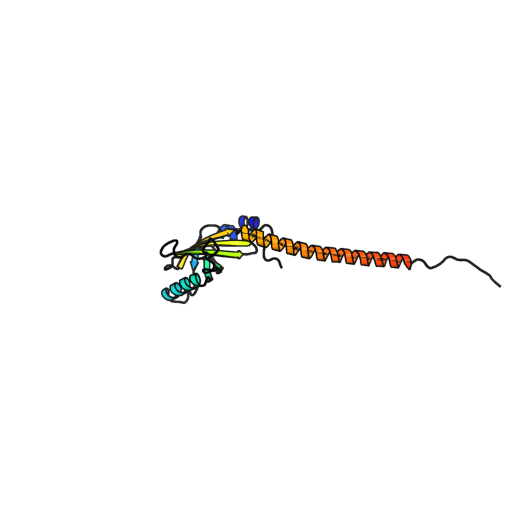 1.00 96.38 119 CYS A C 1
ATOM 980 O O . CYS A 1 119 ? -5.725 -1.549 -2.831 1.00 96.38 119 CYS A O 1
ATOM 982 N N . LEU A 1 120 ? -5.291 -3.518 -3.829 1.00 95.81 120 LEU A N 1
ATOM 983 C CA . LEU A 1 120 ? -4.122 -3.082 -4.586 1.00 95.81 120 LEU A CA 1
ATOM 984 C C . LEU A 1 120 ? -4.477 -2.899 -6.060 1.00 95.81 120 LEU A C 1
ATOM 986 O O . LEU A 1 120 ? -5.094 -3.755 -6.683 1.00 95.81 120 LEU A O 1
ATOM 990 N N . GLU A 1 121 ? -4.011 -1.803 -6.634 1.00 95.75 121 GLU A N 1
ATOM 991 C CA . GLU A 1 121 ? -4.107 -1.490 -8.053 1.00 95.75 121 GLU A CA 1
ATOM 992 C C . GLU A 1 121 ? -2.699 -1.400 -8.644 1.00 95.75 121 GLU A C 1
ATOM 994 O O . GLU A 1 121 ? -1.740 -1.053 -7.949 1.00 95.75 121 GLU A O 1
ATOM 999 N N . LEU A 1 122 ? -2.562 -1.688 -9.936 1.00 93.88 122 LEU A N 1
ATOM 1000 C CA . LEU A 1 122 ? -1.305 -1.465 -10.641 1.00 93.88 122 LEU A CA 1
ATOM 1001 C C . LEU A 1 122 ? -1.070 0.042 -10.806 1.00 93.88 122 LEU A C 1
ATOM 1003 O O . LEU A 1 122 ? -1.942 0.768 -11.287 1.00 93.88 122 LEU A O 1
ATOM 1007 N N . ASP A 1 123 ? 0.119 0.514 -10.439 1.00 92.75 123 ASP A N 1
ATOM 1008 C CA . ASP A 1 123 ? 0.519 1.898 -10.686 1.00 92.75 123 ASP A CA 1
ATOM 1009 C C . ASP A 1 123 ? 1.239 1.995 -12.033 1.00 92.75 123 ASP A C 1
ATOM 1011 O O . ASP A 1 123 ? 2.466 1.960 -12.099 1.00 92.75 123 ASP A O 1
ATOM 1015 N N . GLU A 1 124 ? 0.473 2.100 -13.123 1.00 88.75 124 GLU A N 1
ATOM 1016 C CA . GLU A 1 124 ? 1.028 2.143 -14.484 1.00 88.75 124 GLU A CA 1
ATOM 1017 C C . GLU A 1 124 ? 1.995 3.320 -14.690 1.00 88.75 124 GLU A C 1
ATOM 1019 O O . GLU A 1 124 ? 3.007 3.180 -15.379 1.00 88.75 124 GLU A O 1
ATOM 1024 N N . LYS A 1 125 ? 1.731 4.470 -14.055 1.00 86.62 125 LYS A N 1
ATOM 1025 C CA . LYS A 1 125 ? 2.578 5.664 -14.184 1.00 86.62 125 LYS A CA 1
ATOM 1026 C C . LYS A 1 125 ? 3.939 5.447 -13.527 1.00 86.62 125 LYS A C 1
ATOM 1028 O O . LYS A 1 125 ? 4.964 5.706 -14.159 1.00 86.62 125 LYS A O 1
ATOM 1033 N N . ARG A 1 126 ? 3.971 4.959 -12.279 1.00 84.94 126 ARG A N 1
ATOM 1034 C CA . ARG A 1 126 ? 5.246 4.650 -11.603 1.00 84.94 126 ARG A CA 1
ATOM 1035 C C . ARG A 1 126 ? 5.932 3.438 -12.216 1.00 84.94 126 ARG A C 1
ATOM 1037 O O . ARG A 1 126 ? 7.151 3.466 -12.337 1.00 84.94 126 ARG A O 1
ATOM 1044 N N . ALA A 1 127 ? 5.178 2.432 -12.658 1.00 87.00 127 ALA A N 1
ATOM 1045 C CA . ALA A 1 127 ? 5.729 1.270 -13.346 1.00 87.00 127 ALA A CA 1
ATOM 1046 C C . ALA A 1 127 ? 6.488 1.687 -14.613 1.00 87.00 127 ALA A C 1
ATOM 1048 O O . ALA A 1 127 ? 7.630 1.276 -14.786 1.00 87.00 127 ALA A O 1
ATOM 1049 N N . ALA A 1 128 ? 5.903 2.555 -15.447 1.00 85.50 128 ALA A N 1
ATOM 1050 C CA . ALA A 1 128 ? 6.560 3.072 -16.648 1.00 85.50 128 ALA A CA 1
ATOM 1051 C C . ALA A 1 128 ? 7.805 3.914 -16.323 1.00 85.50 128 ALA A C 1
ATOM 1053 O O . ALA A 1 128 ? 8.820 3.816 -17.011 1.00 85.50 128 ALA A O 1
ATOM 1054 N N . HIS A 1 129 ? 7.747 4.728 -15.265 1.00 84.44 129 HIS A N 1
ATOM 1055 C CA . HIS A 1 129 ? 8.885 5.541 -14.843 1.00 84.44 129 HIS A CA 1
ATOM 1056 C C . HIS A 1 129 ? 10.056 4.687 -14.329 1.00 84.44 129 HIS A C 1
ATOM 1058 O O . HIS A 1 129 ? 11.192 4.873 -14.759 1.00 84.44 129 HIS A O 1
ATOM 1064 N N . GLU A 1 130 ? 9.787 3.718 -13.451 1.00 84.19 130 GLU A N 1
ATOM 1065 C CA . GLU A 1 130 ? 10.807 2.796 -12.934 1.00 84.19 130 GLU A CA 1
ATOM 1066 C C . GLU A 1 130 ? 11.335 1.856 -14.034 1.00 84.19 130 GLU A C 1
ATOM 1068 O O . GLU A 1 130 ? 12.525 1.546 -14.048 1.00 84.19 130 GLU A O 1
ATOM 1073 N N . ASP A 1 131 ? 10.499 1.452 -14.999 1.00 83.69 131 ASP A N 1
ATOM 1074 C CA . ASP A 1 131 ? 10.928 0.674 -16.170 1.00 83.69 131 ASP A CA 1
ATOM 1075 C C . ASP A 1 131 ? 11.868 1.476 -17.087 1.00 83.69 131 ASP A C 1
ATOM 1077 O O . ASP A 1 131 ? 12.874 0.951 -17.564 1.00 83.69 131 ASP A O 1
ATOM 1081 N N . ALA A 1 132 ? 11.608 2.774 -17.280 1.00 83.88 132 ALA A N 1
ATOM 1082 C CA . ALA A 1 132 ? 12.515 3.655 -18.017 1.00 83.88 132 ALA A CA 1
ATOM 1083 C C . ALA A 1 132 ? 13.883 3.775 -17.322 1.00 83.88 132 ALA A C 1
ATOM 1085 O O . ALA A 1 132 ? 14.920 3.659 -17.977 1.00 83.88 132 ALA A O 1
ATOM 1086 N N . ILE A 1 133 ? 13.894 3.929 -15.992 1.00 84.38 133 ILE A N 1
ATOM 1087 C CA . ILE A 1 133 ? 15.128 3.954 -15.190 1.00 84.38 133 ILE A CA 1
ATOM 1088 C C . ILE A 1 133 ? 15.869 2.615 -15.301 1.00 84.38 133 ILE A C 1
ATOM 1090 O O . ILE A 1 133 ? 17.092 2.588 -15.456 1.00 84.38 133 ILE A O 1
ATOM 1094 N N . LEU A 1 134 ? 15.145 1.496 -15.244 1.00 81.06 134 LEU A N 1
ATOM 1095 C CA . LEU A 1 134 ? 15.718 0.161 -15.385 1.00 81.06 134 LEU A CA 1
ATOM 1096 C C . LEU A 1 134 ? 16.382 -0.030 -16.756 1.00 81.06 134 LEU A C 1
ATOM 1098 O O . LEU A 1 134 ? 17.521 -0.498 -16.826 1.00 81.06 134 LEU A O 1
ATOM 1102 N N . LYS A 1 135 ? 15.698 0.365 -17.835 1.00 82.38 135 LYS A N 1
ATOM 1103 C CA . LYS A 1 135 ? 16.237 0.325 -19.202 1.00 82.38 135 LYS A CA 1
ATOM 1104 C C . LYS A 1 135 ? 17.491 1.183 -19.336 1.00 82.38 135 LYS A C 1
ATOM 1106 O O . LYS A 1 135 ? 18.488 0.704 -19.867 1.00 82.38 135 LYS A O 1
ATOM 1111 N N . GLU A 1 136 ? 17.496 2.391 -18.773 1.00 84.56 136 GLU A N 1
ATOM 1112 C CA . GLU A 1 136 ? 18.682 3.254 -18.791 1.00 84.56 136 GLU A CA 1
ATOM 1113 C C . GLU A 1 136 ? 19.876 2.606 -18.065 1.00 84.56 136 GLU A C 1
ATOM 1115 O O . GLU A 1 136 ? 21.015 2.655 -18.542 1.00 84.56 136 GLU A O 1
ATOM 1120 N N . GLN A 1 137 ? 19.632 1.955 -16.922 1.00 81.88 137 GLN A N 1
ATOM 1121 C CA . GLN A 1 137 ? 20.675 1.242 -16.182 1.00 81.88 137 GLN A CA 1
ATOM 1122 C C . GLN A 1 137 ? 21.227 0.046 -16.966 1.00 81.88 137 GLN A C 1
ATOM 1124 O O . GLN A 1 137 ? 22.446 -0.146 -16.994 1.00 81.88 137 GLN A O 1
ATOM 1129 N N . LEU A 1 138 ? 20.356 -0.734 -17.613 1.00 81.06 138 LEU A N 1
ATOM 1130 C CA . LEU A 1 138 ? 20.753 -1.861 -18.459 1.00 81.06 138 LEU A CA 1
ATOM 1131 C C . LEU A 1 138 ? 21.566 -1.395 -19.666 1.00 81.06 138 LEU A C 1
ATOM 1133 O O . LEU A 1 138 ? 22.623 -1.959 -19.936 1.00 81.06 138 LEU A O 1
ATOM 1137 N N . ASP A 1 139 ? 21.142 -0.331 -20.343 1.00 83.25 139 ASP A N 1
ATOM 1138 C CA . ASP A 1 139 ? 21.874 0.232 -21.477 1.00 83.25 139 ASP A CA 1
ATOM 1139 C C . ASP A 1 139 ? 23.255 0.735 -21.061 1.00 83.25 139 ASP A C 1
ATOM 1141 O O . ASP A 1 139 ? 24.248 0.484 -21.749 1.00 83.25 139 ASP A O 1
ATOM 1145 N N . ARG A 1 140 ? 23.352 1.406 -19.908 1.00 82.88 140 ARG A N 1
ATOM 1146 C CA . ARG A 1 140 ? 24.635 1.878 -19.373 1.00 82.88 140 ARG A CA 1
ATOM 1147 C C . ARG A 1 140 ? 25.563 0.715 -19.013 1.00 82.88 140 ARG A C 1
ATOM 1149 O O . ARG A 1 140 ? 26.766 0.801 -19.260 1.00 82.88 140 ARG A O 1
ATOM 1156 N N . TYR A 1 141 ? 25.020 -0.364 -18.450 1.00 77.69 141 TYR A N 1
ATOM 1157 C CA . TYR A 1 141 ? 25.778 -1.578 -18.152 1.00 77.69 141 TYR A CA 1
ATOM 1158 C C . TYR A 1 141 ? 26.248 -2.282 -19.434 1.00 77.69 141 TYR A C 1
ATOM 1160 O O . TYR A 1 141 ? 27.431 -2.587 -19.570 1.00 77.69 141 TYR A O 1
ATOM 1168 N N . ASN A 1 142 ? 25.355 -2.453 -20.410 1.00 83.19 142 ASN A N 1
ATOM 1169 C CA . ASN A 1 142 ? 25.650 -3.105 -21.684 1.00 83.19 142 ASN A CA 1
ATOM 1170 C C . ASN A 1 142 ? 26.680 -2.333 -22.514 1.00 83.19 142 ASN A C 1
ATOM 1172 O O . ASN A 1 142 ? 27.525 -2.957 -23.149 1.00 83.19 142 ASN A O 1
ATOM 1176 N N . ARG A 1 143 ? 26.655 -0.991 -22.494 1.00 82.06 143 ARG A N 1
ATOM 1177 C CA . ARG A 1 143 ? 27.704 -0.175 -23.134 1.00 82.06 143 ARG A CA 1
ATOM 1178 C C . ARG A 1 143 ? 29.073 -0.461 -22.530 1.00 82.06 143 ARG A C 1
ATOM 1180 O O . ARG A 1 143 ? 29.991 -0.783 -23.267 1.00 82.06 143 ARG A O 1
ATOM 1187 N N . ARG A 1 144 ? 29.181 -0.454 -21.197 1.00 79.56 144 ARG A N 1
ATOM 1188 C CA . ARG A 1 144 ? 30.441 -0.786 -20.511 1.00 79.56 144 ARG A CA 1
ATOM 1189 C C . ARG A 1 144 ? 30.935 -2.191 -20.835 1.00 79.56 144 ARG A C 1
ATOM 1191 O O . ARG A 1 144 ? 32.136 -2.384 -20.972 1.00 79.56 144 ARG A O 1
ATOM 1198 N N . LEU A 1 145 ? 30.024 -3.158 -20.944 1.00 77.88 145 LEU A N 1
ATOM 1199 C CA . LEU A 1 145 ? 30.384 -4.526 -21.303 1.00 77.88 145 LEU A CA 1
ATOM 1200 C C . LEU A 1 145 ? 30.917 -4.604 -22.739 1.00 77.88 145 LEU A C 1
ATOM 1202 O O . LEU A 1 145 ? 31.963 -5.204 -22.960 1.00 77.88 145 LEU A O 1
ATOM 1206 N N . ARG A 1 146 ? 30.247 -3.944 -23.693 1.00 79.25 146 ARG A N 1
ATOM 1207 C CA . ARG A 1 146 ? 30.701 -3.870 -25.091 1.00 79.25 146 ARG A CA 1
ATOM 1208 C C . ARG A 1 146 ? 32.057 -3.187 -25.217 1.00 79.25 146 ARG A C 1
ATOM 1210 O O . ARG A 1 146 ? 32.935 -3.735 -25.868 1.00 79.25 146 ARG A O 1
ATOM 1217 N N . ASP A 1 147 ? 32.254 -2.057 -24.542 1.00 78.19 147 ASP A N 1
ATOM 1218 C CA . ASP A 1 147 ? 33.539 -1.350 -24.543 1.00 78.19 147 ASP A CA 1
ATOM 1219 C C . ASP A 1 147 ? 34.661 -2.248 -23.996 1.00 78.19 147 ASP A C 1
ATOM 1221 O O . ASP A 1 147 ? 35.782 -2.241 -24.506 1.00 78.19 147 ASP A O 1
ATOM 1225 N N . PHE A 1 148 ? 34.360 -3.059 -22.978 1.00 74.31 148 PHE A N 1
ATOM 1226 C CA . PHE A 1 148 ? 35.305 -4.018 -22.416 1.00 74.31 148 PHE A CA 1
ATOM 1227 C C . PHE A 1 148 ? 35.607 -5.173 -23.382 1.00 74.31 148 PHE A C 1
ATOM 1229 O O . PHE A 1 148 ? 36.773 -5.516 -23.567 1.00 74.31 148 PHE A O 1
ATOM 1236 N N . GLU A 1 149 ? 34.592 -5.741 -24.042 1.00 76.94 149 GLU A N 1
ATOM 1237 C CA . GLU A 1 149 ? 34.767 -6.775 -25.073 1.00 76.94 149 GLU A CA 1
ATOM 1238 C C . GLU A 1 149 ? 35.568 -6.262 -26.278 1.00 76.94 149 GLU A C 1
ATOM 1240 O O . GLU A 1 149 ? 36.468 -6.953 -26.756 1.00 76.94 149 GLU A O 1
ATOM 1245 N N . ASP A 1 150 ? 35.293 -5.044 -26.748 1.00 73.62 150 ASP A N 1
ATOM 1246 C CA . ASP A 1 150 ? 36.014 -4.411 -27.856 1.00 73.62 150 ASP A CA 1
ATOM 1247 C C . ASP A 1 150 ? 37.459 -4.073 -27.464 1.00 73.62 150 ASP A C 1
ATOM 1249 O O . ASP A 1 150 ? 38.395 -4.296 -28.241 1.00 73.62 150 ASP A O 1
ATOM 1253 N N . THR A 1 151 ? 37.675 -3.634 -26.222 1.00 72.88 151 THR A N 1
ATOM 1254 C CA . THR A 1 151 ? 39.018 -3.453 -25.661 1.00 72.88 151 THR A CA 1
ATOM 1255 C C . THR A 1 151 ? 39.756 -4.794 -25.622 1.00 72.88 151 THR A C 1
ATOM 1257 O O . THR A 1 151 ? 40.845 -4.909 -26.175 1.00 72.88 151 THR A O 1
ATOM 1260 N N . GLN A 1 152 ? 39.152 -5.857 -25.090 1.00 71.69 152 GLN A N 1
ATOM 1261 C CA . GLN A 1 152 ? 39.779 -7.181 -25.036 1.00 71.69 152 GLN A CA 1
ATOM 1262 C C . GLN A 1 152 ? 40.074 -7.749 -26.437 1.00 71.69 152 GLN A C 1
ATOM 1264 O O . GLN A 1 152 ? 41.131 -8.341 -26.655 1.00 71.69 152 GLN A O 1
ATOM 1269 N N . ARG A 1 153 ? 39.176 -7.547 -27.410 1.00 68.88 153 ARG A N 1
ATOM 1270 C CA . ARG A 1 153 ? 39.392 -7.940 -28.813 1.00 68.88 153 ARG A CA 1
ATOM 1271 C C . ARG A 1 153 ? 40.522 -7.154 -29.464 1.00 68.88 153 ARG A C 1
ATOM 1273 O O . ARG A 1 153 ? 41.287 -7.733 -30.229 1.00 68.88 153 ARG A O 1
ATOM 1280 N N . SER A 1 154 ? 40.641 -5.859 -29.182 1.00 65.75 154 SER A N 1
ATOM 1281 C CA . SER A 1 154 ? 41.738 -5.046 -29.716 1.00 65.75 154 SER A CA 1
ATOM 1282 C C . SER A 1 154 ? 43.089 -5.430 -29.102 1.00 65.75 154 SER A C 1
ATOM 1284 O O . SER A 1 154 ? 44.057 -5.557 -29.851 1.00 65.75 154 SER A O 1
ATOM 1286 N N . TYR A 1 155 ? 43.142 -5.744 -27.802 1.00 60.28 155 TYR A N 1
ATOM 1287 C CA . TYR A 1 155 ? 44.329 -6.326 -27.160 1.00 60.28 155 TYR A CA 1
ATOM 1288 C C . TYR A 1 155 ? 44.693 -7.704 -27.735 1.00 60.28 155 TYR A C 1
ATOM 1290 O O . TYR A 1 155 ? 45.831 -7.903 -28.148 1.00 60.28 155 TYR A O 1
ATOM 1298 N N . GLY A 1 156 ? 43.732 -8.626 -27.872 1.00 60.84 156 GLY A N 1
ATOM 1299 C CA . GLY A 1 156 ? 43.991 -9.952 -28.454 1.00 60.84 156 GLY A CA 1
ATOM 1300 C C . GLY A 1 156 ? 44.445 -9.897 -29.918 1.00 60.84 156 GLY A C 1
ATOM 1301 O O . GLY A 1 156 ? 45.279 -10.691 -30.346 1.00 60.84 156 GLY A O 1
ATOM 1302 N N . ARG A 1 157 ? 43.950 -8.921 -30.690 1.00 57.44 157 ARG A N 1
ATOM 1303 C CA . ARG A 1 157 ? 44.397 -8.689 -32.069 1.00 57.44 157 ARG A CA 1
ATOM 1304 C C . ARG A 1 157 ? 45.802 -8.081 -32.112 1.00 57.44 157 ARG A C 1
ATOM 1306 O O . ARG A 1 157 ? 46.568 -8.434 -33.002 1.00 57.44 157 ARG A O 1
ATOM 1313 N N . ALA A 1 158 ? 46.157 -7.202 -31.174 1.00 57.38 158 ALA A N 1
ATOM 1314 C CA . ALA A 1 158 ? 47.502 -6.637 -31.070 1.00 57.38 158 ALA A CA 1
ATOM 1315 C C . ALA A 1 158 ? 48.562 -7.711 -30.751 1.00 57.38 158 ALA A C 1
ATOM 1317 O O . ALA A 1 158 ? 49.593 -7.734 -31.421 1.00 57.38 158 ALA A O 1
ATOM 1318 N N . ASP A 1 159 ? 48.272 -8.646 -29.838 1.00 56.47 159 ASP A N 1
ATOM 1319 C CA . ASP A 1 159 ? 49.132 -9.813 -29.569 1.00 56.47 159 ASP A CA 1
ATOM 1320 C C . ASP A 1 159 ? 49.306 -10.702 -30.812 1.00 56.47 159 ASP A C 1
ATOM 1322 O O . ASP A 1 159 ? 50.408 -11.162 -31.115 1.00 56.47 159 ASP A O 1
ATOM 1326 N N . GLU A 1 160 ? 48.244 -10.914 -31.595 1.00 53.50 160 GLU A N 1
ATOM 1327 C CA . GLU A 1 160 ? 48.323 -11.694 -32.837 1.00 53.50 160 GLU A CA 1
ATOM 1328 C C . GLU A 1 160 ? 49.189 -11.007 -33.910 1.00 53.50 160 GLU A C 1
ATOM 1330 O O . GLU A 1 160 ? 49.922 -11.672 -34.649 1.00 53.50 160 GLU A O 1
ATOM 1335 N N . TYR A 1 161 ? 49.136 -9.674 -33.995 1.00 55.97 161 TYR A N 1
ATOM 1336 C CA . TYR A 1 161 ? 49.994 -8.892 -34.889 1.00 55.97 161 TYR A CA 1
ATOM 1337 C C . TYR A 1 161 ? 51.461 -8.881 -34.432 1.00 55.97 161 TYR A C 1
ATOM 1339 O O . TYR A 1 161 ? 52.346 -8.929 -35.290 1.00 55.97 161 TYR A O 1
ATOM 1347 N N . ASP A 1 162 ? 51.734 -8.863 -33.124 1.00 55.00 162 ASP A N 1
ATOM 1348 C CA . ASP A 1 162 ? 53.100 -8.909 -32.583 1.00 55.00 162 ASP A CA 1
ATOM 1349 C C . ASP A 1 162 ? 53.725 -10.310 -32.720 1.00 55.00 162 ASP A C 1
ATOM 1351 O O . ASP A 1 162 ? 54.846 -10.462 -33.209 1.00 55.00 162 ASP A O 1
ATOM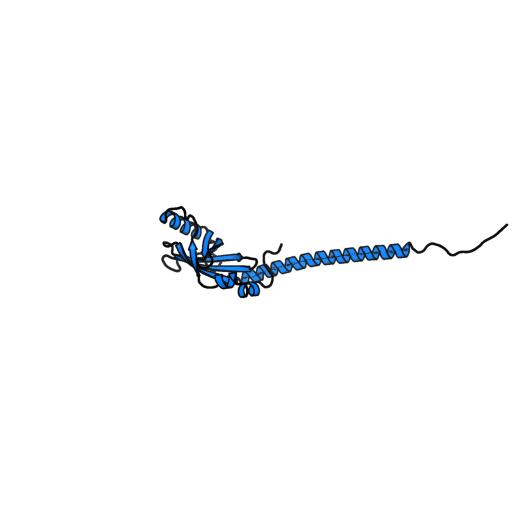 1355 N N . THR A 1 163 ? 52.947 -11.367 -32.463 1.00 55.56 163 THR A N 1
ATOM 1356 C CA . THR A 1 163 ? 53.379 -12.765 -32.654 1.00 55.56 163 THR A CA 1
ATOM 1357 C C . THR A 1 163 ? 53.699 -13.068 -34.126 1.00 55.56 163 THR A C 1
ATOM 1359 O O . THR A 1 163 ? 54.677 -13.752 -34.431 1.00 55.56 163 THR A O 1
ATOM 1362 N N . ARG A 1 164 ? 52.927 -12.510 -35.075 1.00 53.28 164 ARG A N 1
ATOM 1363 C CA . ARG A 1 164 ? 53.196 -12.639 -36.523 1.00 53.28 164 ARG A CA 1
ATOM 1364 C C . ARG A 1 164 ? 54.393 -11.812 -36.998 1.00 53.28 164 ARG A C 1
ATOM 1366 O O . ARG A 1 164 ? 55.013 -12.187 -37.990 1.00 53.28 164 ARG A O 1
ATOM 1373 N N . ARG A 1 165 ? 54.735 -10.711 -36.320 1.00 52.06 165 ARG A N 1
ATOM 1374 C CA . ARG A 1 165 ? 55.949 -9.928 -36.610 1.00 52.06 165 ARG A CA 1
ATOM 1375 C C . ARG A 1 165 ? 57.211 -10.571 -36.042 1.00 52.06 165 ARG A C 1
ATOM 1377 O O . ARG A 1 165 ? 58.252 -10.487 -36.684 1.00 52.06 165 ARG A O 1
ATOM 1384 N N . ASN A 1 166 ? 57.119 -11.226 -34.886 1.00 51.53 166 ASN A N 1
ATOM 1385 C CA . ASN A 1 166 ? 58.275 -11.815 -34.208 1.00 51.53 166 ASN A CA 1
ATOM 1386 C C . ASN A 1 166 ? 58.532 -13.293 -34.589 1.00 51.53 166 ASN A C 1
ATOM 1388 O O . ASN A 1 166 ? 59.629 -13.801 -34.387 1.00 51.53 166 ASN A O 1
ATOM 1392 N N . GLY A 1 167 ? 57.563 -13.981 -35.208 1.00 46.56 167 GLY A N 1
ATOM 1393 C CA . GLY A 1 167 ? 57.702 -15.357 -35.723 1.00 46.56 167 GLY A CA 1
ATOM 1394 C C . GLY A 1 167 ? 58.433 -15.495 -37.069 1.00 46.56 167 GLY A C 1
ATOM 1395 O O . GLY A 1 167 ? 58.358 -16.546 -37.700 1.00 46.56 167 GLY A O 1
ATOM 1396 N N . GLY A 1 168 ? 59.103 -14.437 -37.537 1.00 44.81 168 GLY A N 1
ATOM 1397 C CA . GLY A 1 168 ? 59.696 -14.342 -38.871 1.00 44.81 168 GLY A CA 1
ATOM 1398 C C . GLY A 1 168 ? 61.221 -14.235 -38.907 1.00 44.81 168 GLY A C 1
ATOM 1399 O O . GLY A 1 168 ? 61.724 -13.523 -39.766 1.00 44.81 168 GLY A O 1
ATOM 1400 N N . VAL A 1 169 ? 61.975 -14.890 -38.013 1.00 50.22 169 VAL A N 1
ATOM 1401 C CA . VAL A 1 169 ? 63.434 -15.064 -38.185 1.00 50.22 169 VAL A CA 1
ATOM 1402 C C . VAL A 1 169 ? 63.879 -16.433 -37.660 1.00 50.22 169 VAL A C 1
ATOM 1404 O O . VAL A 1 169 ? 63.931 -16.632 -36.452 1.00 50.22 169 VAL A O 1
ATOM 1407 N N . THR A 1 170 ? 64.189 -17.353 -38.585 1.00 44.38 170 THR A N 1
ATOM 1408 C CA . THR A 1 170 ? 65.029 -18.587 -38.525 1.00 44.38 170 THR A CA 1
ATOM 1409 C C . THR A 1 170 ? 64.413 -19.590 -39.518 1.00 44.38 170 THR A C 1
ATOM 1411 O O . THR A 1 170 ? 63.228 -19.869 -39.437 1.00 44.38 170 THR A O 1
ATOM 1414 N N . ILE A 1 171 ? 65.045 -20.147 -40.554 1.00 44.66 171 ILE A N 1
ATOM 1415 C CA . ILE A 1 171 ? 66.431 -20.393 -40.970 1.00 44.66 171 ILE A CA 1
ATOM 1416 C C . ILE A 1 171 ? 66.391 -20.531 -42.503 1.00 44.66 171 ILE A C 1
ATOM 1418 O O . ILE A 1 171 ? 65.477 -21.171 -43.022 1.00 44.66 171 ILE A O 1
ATOM 1422 N N . GLY A 1 172 ? 67.374 -19.996 -43.239 1.00 46.06 172 GLY A N 1
ATOM 1423 C CA . GLY A 1 172 ? 67.407 -20.250 -44.682 1.00 46.06 172 GLY A CA 1
ATOM 1424 C C . GLY A 1 172 ? 68.483 -19.577 -45.532 1.00 46.06 172 GLY A C 1
ATOM 1425 O O . GLY A 1 172 ? 68.143 -19.092 -46.599 1.00 46.06 172 GLY A O 1
ATOM 1426 N N . THR A 1 173 ? 69.755 -19.583 -45.132 1.00 37.81 173 THR A N 1
ATOM 1427 C CA . THR A 1 173 ? 70.914 -19.510 -46.052 1.00 37.81 173 THR A CA 1
ATOM 1428 C C . THR A 1 173 ? 72.047 -20.285 -45.364 1.00 37.81 173 THR A C 1
ATOM 1430 O O . THR A 1 173 ? 72.318 -20.076 -44.191 1.00 37.81 173 THR A O 1
ATOM 1433 N N . GLY A 1 174 ? 72.626 -21.342 -45.924 1.00 39.56 174 GLY A N 1
ATOM 1434 C CA . GLY A 1 174 ? 73.262 -21.414 -47.231 1.00 39.56 174 GLY A CA 1
ATOM 1435 C C . GLY A 1 174 ? 74.755 -21.644 -46.973 1.00 39.56 174 GLY A C 1
ATOM 1436 O O . GLY A 1 174 ? 75.432 -20.758 -46.466 1.00 39.56 174 GLY A O 1
ATOM 1437 N N . ASN A 1 175 ? 75.231 -22.860 -47.255 1.00 43.91 175 ASN A N 1
ATOM 1438 C CA . ASN A 1 175 ? 76.623 -23.305 -47.124 1.00 43.91 175 ASN A CA 1
ATOM 1439 C C . ASN A 1 175 ? 77.647 -22.265 -47.607 1.00 43.91 175 ASN A C 1
ATOM 1441 O O . ASN A 1 175 ? 77.536 -21.794 -48.738 1.00 43.91 175 ASN A O 1
ATOM 1445 N N . MET A 1 176 ? 78.727 -22.051 -46.846 1.00 43.97 176 MET A N 1
ATOM 1446 C CA . MET A 1 176 ? 79.982 -21.538 -47.404 1.00 43.97 176 MET A CA 1
ATOM 1447 C C . MET A 1 176 ? 81.227 -22.038 -46.639 1.00 43.97 176 MET A C 1
ATOM 1449 O O . MET A 1 176 ? 81.526 -21.601 -45.536 1.00 43.97 176 MET A O 1
ATOM 1453 N N . TRP A 1 177 ? 81.937 -22.937 -47.337 1.00 40.56 177 TRP A N 1
ATOM 1454 C CA . TRP A 1 177 ? 83.382 -23.226 -47.362 1.00 40.56 177 TRP A CA 1
ATOM 1455 C C . TRP A 1 177 ? 84.071 -24.034 -46.249 1.00 40.56 177 TRP A C 1
ATOM 1457 O O . TRP A 1 177 ? 84.364 -23.564 -45.156 1.00 40.56 177 TRP A O 1
ATOM 1467 N N . ARG A 1 178 ? 84.469 -25.250 -46.660 1.00 42.69 178 ARG A N 1
ATOM 1468 C CA . ARG A 1 178 ? 85.636 -25.998 -46.172 1.00 42.69 178 ARG A CA 1
ATOM 1469 C C . ARG A 1 178 ? 86.936 -25.269 -46.535 1.00 42.69 178 ARG A C 1
ATOM 1471 O O . ARG A 1 178 ? 87.115 -24.919 -47.705 1.00 42.69 178 ARG A O 1
ATOM 1478 N N . ARG A 1 179 ? 87.893 -25.257 -45.608 1.00 49.38 179 ARG A N 1
ATOM 1479 C CA . ARG A 1 179 ? 89.229 -25.827 -45.834 1.00 49.38 179 ARG A CA 1
ATOM 1480 C C . ARG A 1 179 ? 89.832 -26.289 -44.519 1.00 49.38 179 ARG A C 1
ATOM 1482 O O . ARG A 1 179 ? 89.688 -25.540 -43.534 1.00 49.38 179 ARG A O 1
#

Radius of gyration: 31.46 Å; Cα contacts (8 Å, |Δi|>4): 250; chains: 1; bounding box: 107×48×72 Å

Mean predicted aligned error: 11.52 Å

pLDDT: mean 82.01, std 16.72, range [37.81, 97.44]

Nearest PDB structures (foldseek):
  3wts-assembly1_B  TM=9.655E-01  e=8.573E-18  Mus musculus
  1e50-assembly2_D  TM=9.671E-01  e=6.598E-17  Homo sapiens
  1h9d-assembly2_D  TM=9.323E-01  e=8.331E-17  Homo sapiens
  1e50-assembly4_H  TM=9.197E-01  e=9.923E-17  Homo sapiens
  8h0i-assembly1_H  TM=7.001E-01  e=1.496E-12  Homo sapiens

Sequence (179 aa):
MPRVVPEQKQKFETDDLFRKLSRDSEIRYTGFRDRPPEERRARFQNGCREGHLEIAFAATGINVQLMFNPGLSLYMHERECDFDKEHGKVHIKSHFIMNGVCVKFRGWLDLDRLDGIGCLELDEKRAAHEDAILKEQLDRYNRRLRDFEDTQRSYGRADEYDTRRNGGVTIGTGNMWRR

Foldseek 3Di:
DALADPPLVVCCVPPPVNVVQADWAKKFFPPPPVDDLVVVLVVQVVCLQCQWTWMAGPVPRDIDIFGDDQPPPPPDPDRQWDCPPDPQKIWHWGWDADPRFTKIKTWMAGSRRRMTIIHIDGPPVVRVVSVVVVVVVVVVVVVVVVVVVVVVVVVVVVVVVVCVVVVPDDDDDD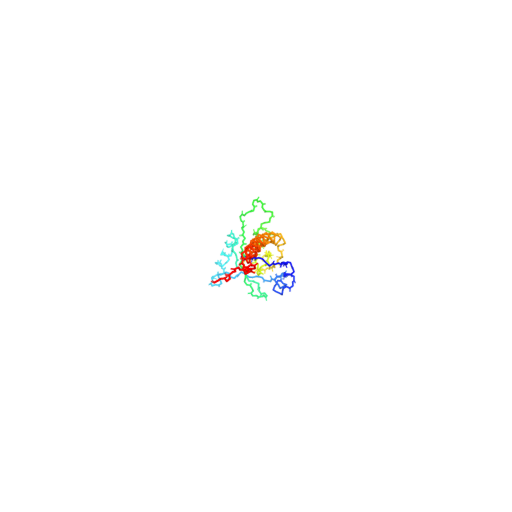DDDDD

Solvent-accessible surface area (backbone atoms only — not comparable to full-atom values): 10072 Å² total; per-residue (Å²): 132,80,79,55,50,82,64,41,67,59,52,47,70,68,35,68,68,42,56,59,42,47,39,85,35,49,29,32,60,61,63,61,79,92,50,59,69,70,60,34,36,54,50,49,56,48,24,53,65,71,16,44,46,45,34,26,35,65,89,78,67,49,73,46,79,42,53,37,61,52,78,63,59,89,83,44,99,66,69,30,47,35,61,82,85,41,88,69,30,36,37,42,38,31,67,50,72,56,97,27,26,41,31,27,41,43,33,37,33,32,59,83,79,42,33,36,42,31,24,43,40,79,29,65,70,58,37,52,52,54,49,50,53,48,51,53,52,51,52,55,50,50,49,56,50,49,55,48,51,53,48,52,51,51,53,56,50,50,53,54,53,50,52,62,64,69,72,72,81,87,85,92,82,78,91,83,83,90,130

Secondary structure (DSSP, 8-state):
--SS-SSHHHHHHH-HHHHHHTS-EEEEE-TTTTS-HHHHHHHHHHHHHHTEEEEEETTT--EEEEE--TT-TTT-SS-SEESSSSTTEEEEEEEEEETTEEEEEEEEEETTT-EEEEEEEE-HHHHHHHHHHHHHHHHHHHHHHHHHHHHHHHHHHHHHHHHHHHS------------

Organism: Culicoides sonorensis (NCBI:txid179676)

InterPro domains:
  IPR003417 Core-binding factor, beta subunit [PF02312] (1-159)
  IPR003417 Core-binding factor, beta subunit [PTHR10276] (1-163)
  IPR036552 Core-binding factor, beta subunit superfamily [G3DSA:2.40.250.10] (1-137)
  IPR036552 Core-binding factor, beta subunit superfamily [SSF50723] (4-136)